Protein AF-A0A9Q9MA14-F1 (afdb_monomer_lite)

Secondary structure (DSSP, 8-state):
---HHHHHHHHHHHHHHHHHHHHHHHHHHHHHHHHHHHHHHHHHHHHHHHHHHHHHHHHHHHHHHHHHHHHHHHHT---TTT--HHHHHHHHHHHHHHHHHHGGG---HHHHHHHHHHHHHHHHHHTTSS-HHHHHHHHHHHHHHHHHHHHHT---PPPPPHHHHHHHHHHHHHHHHHHHHHHHTT----STTTTTTTSPPP-

pLDDT: mean 82.32, std 15.49, range [32.94, 97.06]

Structure (mmCIF, N/CA/C/O backbone):
data_AF-A0A9Q9MA14-F1
#
_entry.id   AF-A0A9Q9MA14-F1
#
loop_
_atom_site.group_PDB
_atom_site.id
_atom_site.type_symbol
_atom_site.label_atom_id
_atom_site.label_alt_id
_atom_site.label_comp_id
_atom_site.label_asym_id
_atom_site.label_entity_id
_atom_site.label_seq_id
_atom_site.pdbx_PDB_ins_code
_atom_site.Cartn_x
_atom_site.Cartn_y
_atom_site.Cartn_z
_atom_site.occupancy
_atom_site.B_iso_or_equiv
_atom_site.auth_seq_id
_atom_site.auth_comp_id
_atom_site.auth_asym_id
_atom_site.auth_atom_id
_atom_site.pdbx_PDB_model_num
ATOM 1 N N . MET A 1 1 ? -72.221 -2.209 76.756 1.00 50.66 1 MET A N 1
ATOM 2 C CA . MET A 1 1 ? -70.896 -2.783 76.444 1.00 50.66 1 MET A CA 1
ATOM 3 C C . MET A 1 1 ? -70.271 -1.894 75.394 1.00 50.66 1 MET A C 1
ATOM 5 O O . MET A 1 1 ? -70.900 -1.679 74.367 1.00 50.66 1 MET A O 1
ATOM 9 N N . ASP A 1 2 ? -69.122 -1.304 75.704 1.00 47.81 2 ASP A N 1
ATOM 10 C CA . ASP A 1 2 ? -68.466 -0.310 74.857 1.00 47.81 2 ASP A CA 1
ATOM 11 C C . ASP A 1 2 ? -67.607 -1.034 73.806 1.00 47.81 2 ASP A C 1
ATOM 13 O O . ASP A 1 2 ? -66.664 -1.746 74.147 1.00 47.81 2 ASP A O 1
ATOM 17 N N . VAL A 1 3 ? -68.008 -0.951 72.535 1.00 57.19 3 VAL A N 1
ATOM 18 C CA . VAL A 1 3 ? -67.422 -1.713 71.404 1.00 57.19 3 VAL A CA 1
ATOM 19 C C . VAL A 1 3 ? -66.288 -0.946 70.708 1.00 57.19 3 VAL A C 1
ATOM 21 O O . VAL A 1 3 ? -65.579 -1.480 69.854 1.00 57.19 3 VAL A O 1
ATOM 24 N N . THR A 1 4 ? -66.095 0.311 71.103 1.00 61.19 4 THR A N 1
ATOM 25 C CA . THR A 1 4 ? -65.073 1.248 70.623 1.00 61.19 4 THR A CA 1
ATOM 26 C C . THR A 1 4 ? -63.628 0.723 70.691 1.00 61.19 4 THR A C 1
ATOM 28 O O . THR A 1 4 ? -62.925 0.878 69.688 1.00 61.19 4 THR A O 1
ATOM 31 N N . PRO A 1 5 ? -63.148 0.046 71.759 1.00 65.19 5 PRO A N 1
ATOM 32 C CA . PRO A 1 5 ? -61.764 -0.434 71.796 1.00 65.19 5 PRO A CA 1
ATOM 33 C C . PRO A 1 5 ? -61.505 -1.609 70.838 1.00 65.19 5 PRO A C 1
ATOM 35 O O . PRO A 1 5 ? -60.409 -1.728 70.286 1.00 65.19 5 PRO A O 1
ATOM 38 N N . LEU A 1 6 ? -62.510 -2.454 70.576 1.00 64.62 6 LEU A N 1
ATOM 39 C CA . LEU A 1 6 ? -62.379 -3.594 69.659 1.00 64.62 6 LEU A CA 1
ATOM 40 C C . LEU A 1 6 ? -62.252 -3.125 68.198 1.00 64.62 6 LEU A C 1
ATOM 42 O O . LEU A 1 6 ? -61.414 -3.626 67.450 1.00 64.62 6 LEU A O 1
ATOM 46 N N . ILE A 1 7 ? -63.038 -2.112 67.816 1.00 62.97 7 ILE A N 1
ATOM 47 C CA . ILE A 1 7 ? -63.021 -1.515 66.472 1.00 62.97 7 ILE A CA 1
ATOM 48 C C . ILE A 1 7 ? -61.708 -0.756 66.227 1.00 62.97 7 ILE A C 1
ATOM 50 O O . ILE A 1 7 ? -61.112 -0.892 65.158 1.00 62.97 7 ILE A O 1
ATOM 54 N N . ALA A 1 8 ? -61.206 -0.018 67.225 1.00 62.84 8 ALA A N 1
ATOM 55 C CA . ALA A 1 8 ? -59.936 0.705 67.123 1.00 62.84 8 ALA A CA 1
ATOM 56 C C . ALA A 1 8 ? -58.730 -0.237 66.931 1.00 62.84 8 ALA A C 1
ATOM 58 O O . ALA A 1 8 ? -57.846 0.039 66.120 1.00 62.84 8 ALA A O 1
ATOM 59 N N . THR A 1 9 ? -58.720 -1.383 67.619 1.00 64.12 9 THR A N 1
ATOM 60 C CA . THR A 1 9 ? -57.637 -2.378 67.520 1.00 64.12 9 THR A CA 1
ATOM 61 C C . THR A 1 9 ? -57.671 -3.125 66.181 1.00 64.12 9 THR A C 1
ATOM 63 O O . THR A 1 9 ? -56.629 -3.343 65.561 1.00 64.12 9 THR A O 1
ATOM 66 N N . ALA A 1 10 ? -58.870 -3.456 65.686 1.00 62.47 10 ALA A N 1
ATOM 67 C CA . ALA A 1 10 ? -59.053 -4.081 64.376 1.00 62.47 10 ALA A CA 1
ATOM 68 C C . ALA A 1 10 ? -58.641 -3.147 63.221 1.00 62.47 10 ALA A C 1
ATOM 70 O O . ALA A 1 10 ? -57.961 -3.580 62.290 1.00 62.47 10 ALA A O 1
ATOM 71 N N . LEU A 1 11 ? -58.985 -1.856 63.304 1.00 60.25 11 LEU A N 1
ATOM 72 C CA . LEU A 1 11 ? -58.558 -0.849 62.326 1.00 60.25 11 LEU A CA 1
ATOM 73 C C . LEU A 1 11 ? -57.043 -0.617 62.378 1.00 60.25 11 LEU A C 1
ATOM 75 O O . LEU A 1 11 ? -56.398 -0.602 61.330 1.00 60.25 11 LEU A O 1
ATOM 79 N N . GLY A 1 12 ? -56.455 -0.512 63.575 1.00 58.94 12 GLY A N 1
ATOM 80 C CA . GLY A 1 12 ? -55.007 -0.362 63.748 1.00 58.94 12 GLY A CA 1
ATOM 81 C C . GLY A 1 12 ? -54.206 -1.517 63.133 1.00 58.94 12 GLY A C 1
ATOM 82 O O . GLY A 1 12 ? -53.236 -1.278 62.415 1.00 58.94 12 GLY A O 1
ATOM 83 N N . GLY A 1 13 ? -54.653 -2.764 63.326 1.00 61.38 13 GLY A N 1
ATOM 84 C CA . GLY A 1 13 ? -54.026 -3.944 62.717 1.00 61.38 13 GLY A CA 1
ATOM 85 C C . GLY A 1 13 ? -54.125 -3.974 61.186 1.00 61.38 13 GLY A C 1
ATOM 86 O O . GLY A 1 13 ? -53.173 -4.369 60.511 1.00 61.38 13 GLY A O 1
ATOM 87 N N . PHE A 1 14 ? -55.241 -3.499 60.622 1.00 62.25 14 PHE A N 1
ATOM 88 C CA . PHE A 1 14 ? -55.440 -3.430 59.173 1.00 62.25 14 PHE A CA 1
ATOM 89 C C . PHE A 1 14 ? -54.522 -2.391 58.508 1.00 62.25 14 PHE A C 1
ATOM 91 O O . PHE A 1 14 ? -53.904 -2.684 57.485 1.00 62.25 14 PHE A O 1
ATOM 98 N N . PHE A 1 15 ? -54.353 -1.207 59.110 1.00 59.19 15 PHE A N 1
ATOM 99 C CA . PHE A 1 15 ? -53.441 -0.179 58.588 1.00 59.19 15 PHE A CA 1
ATOM 100 C C . PHE A 1 15 ? -51.970 -0.613 58.627 1.00 59.19 15 PHE A C 1
ATOM 102 O O . PHE A 1 15 ? -51.234 -0.341 57.678 1.00 59.19 15 PHE A O 1
ATOM 109 N N . VAL A 1 16 ? -51.553 -1.339 59.670 1.00 60.12 16 VAL A N 1
ATOM 110 C CA . VAL A 1 16 ? -50.193 -1.895 59.759 1.00 60.12 16 VAL A CA 1
ATOM 111 C C . VAL A 1 16 ? -49.955 -2.938 58.665 1.00 60.12 16 VAL A C 1
ATOM 113 O O . VAL A 1 16 ? -48.950 -2.864 57.963 1.00 60.12 16 VAL A O 1
ATOM 116 N N . LEU A 1 17 ? -50.898 -3.860 58.442 1.00 61.25 17 LEU A N 1
ATOM 117 C CA . LEU A 1 17 ? -50.781 -4.878 57.391 1.00 61.25 17 LEU A CA 1
ATOM 118 C C . LEU A 1 17 ? -50.763 -4.275 55.979 1.00 61.25 17 LEU A C 1
ATOM 120 O O . LEU A 1 17 ? -49.966 -4.700 55.144 1.00 61.25 17 LEU A O 1
ATOM 124 N N . VAL A 1 18 ? -51.595 -3.265 55.706 1.00 63.16 18 VAL A N 1
ATOM 125 C CA . VAL A 1 18 ? -51.632 -2.588 54.398 1.00 63.16 18 VAL A CA 1
ATOM 126 C C . VAL A 1 18 ? -50.366 -1.755 54.162 1.00 63.16 18 VAL A C 1
ATOM 128 O O . VAL A 1 18 ? -49.828 -1.763 53.050 1.00 63.16 18 VAL A O 1
ATOM 131 N N . GLY A 1 19 ? -49.842 -1.082 55.191 1.00 61.97 19 GLY A N 1
ATOM 132 C CA . GLY A 1 19 ? -48.575 -0.348 55.117 1.00 61.97 19 GLY A CA 1
ATOM 133 C C . GLY A 1 19 ? -47.381 -1.264 54.835 1.00 61.97 19 GLY A C 1
ATOM 134 O O . GLY A 1 19 ? -46.559 -0.975 53.963 1.00 61.97 19 GLY A O 1
ATOM 135 N N . ASP A 1 20 ? -47.326 -2.420 55.498 1.00 67.62 20 ASP A N 1
ATOM 136 C CA . ASP A 1 20 ? -46.229 -3.376 55.337 1.00 67.62 20 ASP A CA 1
ATOM 137 C C . ASP A 1 20 ? -46.287 -4.091 53.971 1.00 67.62 20 ASP A C 1
ATOM 139 O O . ASP A 1 20 ? -45.261 -4.332 53.328 1.00 67.62 20 ASP A O 1
ATOM 143 N N . LEU A 1 21 ? -47.496 -4.356 53.457 1.00 62.38 21 LEU A N 1
ATOM 144 C CA . LEU A 1 21 ? -47.699 -4.932 52.125 1.00 62.38 21 LEU A CA 1
ATOM 145 C C . LEU A 1 21 ? -47.355 -3.937 51.001 1.00 62.38 21 LEU A C 1
ATOM 147 O O . LEU A 1 21 ? -46.693 -4.308 50.029 1.00 62.38 21 LEU A O 1
ATOM 151 N N . THR A 1 22 ? -47.758 -2.669 51.129 1.00 65.19 22 THR A N 1
ATOM 152 C CA . THR A 1 22 ? -47.473 -1.623 50.125 1.00 65.19 22 THR A CA 1
ATOM 153 C C . THR A 1 22 ? -45.990 -1.248 50.081 1.00 65.19 22 THR A C 1
ATOM 155 O O . THR A 1 22 ? -45.445 -1.099 48.987 1.00 65.19 22 THR A O 1
ATOM 158 N N . SER A 1 23 ? -45.316 -1.207 51.236 1.00 60.97 23 SER A N 1
ATOM 159 C CA . SER A 1 23 ? -43.857 -1.044 51.366 1.00 60.97 23 SER A CA 1
ATOM 160 C C . SER A 1 23 ? -43.070 -2.169 50.675 1.00 60.97 23 SER A C 1
ATOM 162 O O . SER A 1 23 ? -42.134 -1.923 49.911 1.00 60.97 23 SER A O 1
ATOM 164 N N . ARG A 1 24 ? -43.479 -3.432 50.861 1.00 66.69 24 ARG A N 1
ATOM 165 C CA . ARG A 1 24 ? -42.820 -4.582 50.212 1.00 66.69 24 ARG A CA 1
ATOM 166 C C . ARG A 1 24 ? -43.053 -4.627 48.703 1.00 66.69 24 ARG A C 1
ATOM 168 O O . ARG A 1 24 ? -42.173 -5.056 47.960 1.00 66.69 24 ARG A O 1
ATOM 175 N N . VAL A 1 25 ? -44.226 -4.206 48.229 1.00 69.62 25 VAL A N 1
ATOM 176 C CA . VAL A 1 25 ? -44.529 -4.158 46.788 1.00 69.62 25 VAL A CA 1
ATOM 177 C C . VAL A 1 25 ? -43.795 -3.003 46.102 1.00 69.62 25 VAL A C 1
ATOM 179 O O . VAL A 1 25 ? -43.302 -3.180 44.985 1.00 69.62 25 VAL A O 1
ATOM 182 N N . SER A 1 26 ? -43.680 -1.840 46.750 1.00 65.94 26 SER A N 1
ATOM 183 C CA . SER A 1 26 ? -42.931 -0.704 46.204 1.00 65.94 26 SER A CA 1
ATOM 184 C C . SER A 1 26 ? -41.425 -0.980 46.172 1.00 65.94 26 SER A C 1
ATOM 186 O O . SER A 1 26 ? -40.801 -0.727 45.141 1.00 65.94 26 SER A O 1
ATOM 188 N N . SER A 1 27 ? -40.859 -1.599 47.217 1.00 70.75 27 SER A N 1
ATOM 189 C CA . SER A 1 27 ? -39.431 -1.944 47.254 1.00 70.75 27 SER A CA 1
ATOM 190 C C . SER A 1 27 ? -39.053 -3.002 46.215 1.00 70.75 27 SER A C 1
ATOM 192 O O . SER A 1 27 ? -38.019 -2.874 45.562 1.00 70.75 27 SER A O 1
ATOM 194 N N . ARG A 1 28 ? -39.920 -3.999 45.974 1.00 72.44 28 ARG A N 1
ATOM 195 C CA . ARG A 1 28 ? -39.733 -4.992 44.901 1.00 72.44 28 ARG A CA 1
ATOM 196 C C . ARG A 1 28 ? -39.766 -4.347 43.521 1.00 72.44 28 ARG A C 1
ATOM 198 O O . ARG A 1 28 ? -38.828 -4.526 42.756 1.00 72.44 28 ARG A O 1
ATOM 205 N N . ARG A 1 29 ? -40.771 -3.510 43.231 1.00 75.88 29 ARG A N 1
ATOM 206 C CA . ARG A 1 29 ? -40.852 -2.782 41.949 1.00 75.88 29 ARG A CA 1
ATOM 207 C C . ARG A 1 29 ? -39.656 -1.857 41.726 1.00 75.88 29 ARG A C 1
ATOM 209 O O . ARG A 1 29 ? -39.197 -1.717 40.596 1.00 75.88 29 ARG A O 1
ATOM 216 N N . GLN A 1 30 ? -39.157 -1.220 42.782 1.00 75.44 30 GLN A N 1
ATOM 217 C CA . GLN A 1 30 ? -37.975 -0.367 42.711 1.00 75.44 30 GLN A CA 1
ATOM 218 C C . GLN A 1 30 ? -36.697 -1.191 42.500 1.00 75.44 30 GLN A C 1
ATOM 220 O O . GLN A 1 30 ? -35.868 -0.814 41.676 1.00 75.44 30 GLN A O 1
ATOM 225 N N . SER A 1 31 ? -36.567 -2.342 43.165 1.00 78.69 31 SER A N 1
ATOM 226 C CA . SER A 1 31 ? -35.455 -3.278 42.967 1.00 78.69 31 SER A CA 1
ATOM 227 C C . SER A 1 31 ? -35.439 -3.866 41.552 1.00 78.69 31 SER A C 1
ATOM 229 O O . SER A 1 31 ? -34.389 -3.877 40.914 1.00 78.69 31 SER A O 1
ATOM 231 N N . ASP A 1 32 ? -36.596 -4.268 41.023 1.00 83.94 32 ASP A N 1
ATOM 232 C CA . ASP A 1 32 ? -36.720 -4.821 39.672 1.00 83.94 32 ASP A CA 1
ATOM 233 C C . ASP A 1 32 ? -36.417 -3.767 38.598 1.00 83.94 32 ASP A C 1
ATOM 235 O O . ASP A 1 32 ? -35.713 -4.055 37.632 1.00 83.94 32 ASP A O 1
ATOM 239 N N . ARG A 1 33 ? -36.858 -2.514 38.792 1.00 83.19 33 ARG A N 1
ATOM 240 C CA . ARG A 1 33 ? -36.486 -1.395 37.908 1.00 83.19 33 ARG A CA 1
ATOM 241 C C . ARG A 1 33 ? -34.994 -1.086 37.959 1.00 83.19 33 ARG A C 1
ATOM 243 O O . ARG A 1 33 ? -34.389 -0.905 36.911 1.00 83.19 33 ARG A O 1
ATOM 250 N N . MET A 1 34 ? -34.392 -1.055 39.148 1.00 78.31 34 MET A N 1
ATOM 251 C CA . MET A 1 34 ? -32.948 -0.833 39.290 1.00 78.31 34 MET A CA 1
ATOM 252 C C . MET A 1 34 ? -32.138 -1.959 38.642 1.00 78.31 34 MET A C 1
ATOM 254 O O . MET A 1 34 ? -31.117 -1.687 38.021 1.00 78.31 34 MET A O 1
ATOM 258 N N . ARG A 1 35 ? -32.607 -3.211 38.730 1.00 80.44 35 ARG A N 1
ATOM 259 C CA . ARG A 1 35 ? -32.004 -4.348 38.021 1.00 80.44 35 ARG A CA 1
ATOM 260 C C . ARG A 1 35 ? -32.134 -4.213 36.508 1.00 80.44 35 ARG A C 1
ATOM 262 O O . ARG A 1 35 ? -31.152 -4.442 35.817 1.00 80.44 35 ARG A O 1
ATOM 269 N N . ALA A 1 36 ? -33.301 -3.818 36.002 1.00 84.38 36 ALA A N 1
ATOM 270 C CA . ALA A 1 36 ? -33.509 -3.609 34.570 1.00 84.38 36 ALA A CA 1
ATOM 271 C C . ALA A 1 36 ? -32.601 -2.498 34.014 1.00 84.38 36 ALA A C 1
ATOM 273 O O . ALA A 1 36 ? -31.935 -2.710 33.007 1.00 84.38 36 ALA A O 1
ATOM 274 N N . ILE A 1 37 ? -32.504 -1.363 34.715 1.00 85.44 37 ILE A N 1
ATOM 275 C CA . ILE A 1 37 ? -31.619 -0.249 34.337 1.00 85.44 37 ILE A CA 1
ATOM 276 C C . ILE A 1 37 ? -30.148 -0.683 34.394 1.00 85.44 37 ILE A C 1
ATOM 278 O O . ILE A 1 37 ? -29.402 -0.438 33.455 1.00 85.44 37 ILE A O 1
ATOM 282 N N . ALA A 1 38 ? -29.734 -1.386 35.454 1.00 83.44 38 ALA A N 1
ATOM 283 C CA . ALA A 1 38 ? -28.362 -1.874 35.579 1.00 83.44 38 ALA A CA 1
ATOM 284 C C . ALA A 1 38 ? -27.986 -2.887 34.483 1.00 83.44 38 ALA A C 1
ATOM 286 O O . ALA A 1 38 ? -26.849 -2.882 34.016 1.00 83.44 38 ALA A O 1
ATOM 287 N N . LEU A 1 39 ? -28.924 -3.744 34.063 1.00 89.44 39 LEU A N 1
ATOM 288 C CA . LEU A 1 39 ? -28.723 -4.678 32.952 1.00 89.44 39 LEU A CA 1
ATOM 289 C C . LEU A 1 39 ? -28.602 -3.942 31.614 1.00 89.44 39 LEU A C 1
ATOM 291 O O . LEU A 1 39 ? -27.692 -4.242 30.848 1.00 89.44 39 LEU A O 1
ATOM 295 N N . GLU A 1 40 ? -29.461 -2.956 31.357 1.00 90.06 40 GLU A N 1
ATOM 296 C CA . GLU A 1 40 ? -29.408 -2.148 30.133 1.00 90.06 40 GLU A CA 1
ATOM 297 C C . GLU A 1 40 ? -28.113 -1.320 30.053 1.00 90.06 40 GLU A C 1
ATOM 299 O O . GLU A 1 40 ? -27.467 -1.247 29.006 1.00 90.06 40 GLU A O 1
ATOM 304 N N . ASP A 1 41 ? -27.676 -0.742 31.173 1.00 91.06 41 ASP A N 1
ATOM 305 C CA . ASP A 1 41 ? -26.406 -0.022 31.253 1.00 91.06 41 ASP A CA 1
ATOM 306 C C . ASP A 1 41 ? -25.205 -0.957 31.060 1.00 91.06 41 ASP A C 1
ATOM 308 O O . ASP A 1 41 ? -24.249 -0.587 30.369 1.00 91.06 41 ASP A O 1
ATOM 312 N N . ALA A 1 42 ? -25.258 -2.177 31.607 1.00 89.56 42 ALA A N 1
ATOM 313 C CA . ALA A 1 42 ? -24.233 -3.196 31.399 1.00 89.56 42 ALA A CA 1
ATOM 314 C C . ALA A 1 42 ? -24.166 -3.649 29.931 1.00 89.56 42 ALA A C 1
ATOM 316 O O . ALA A 1 42 ? -23.072 -3.731 29.373 1.00 89.56 42 ALA A O 1
ATOM 317 N N . GLU A 1 43 ? -25.309 -3.862 29.277 1.00 91.44 43 GLU A N 1
ATOM 318 C CA . GLU A 1 43 ? -25.384 -4.222 27.857 1.00 91.44 43 GLU A CA 1
ATOM 319 C C . GLU A 1 43 ? -24.822 -3.100 26.970 1.00 91.44 43 GLU A C 1
ATOM 321 O O . GLU A 1 43 ? -23.958 -3.328 26.121 1.00 91.44 43 GLU A O 1
ATOM 326 N N . ARG A 1 44 ? -25.208 -1.845 27.228 1.00 92.25 44 ARG A N 1
ATOM 327 C CA . ARG A 1 44 ? -24.653 -0.675 26.524 1.00 92.25 44 ARG A CA 1
ATOM 328 C C . ARG A 1 44 ? -23.160 -0.490 26.779 1.00 92.25 44 ARG A C 1
ATOM 330 O O . ARG A 1 44 ? -22.438 -0.012 25.900 1.00 92.25 44 ARG A O 1
ATOM 337 N N . ALA A 1 45 ? -22.678 -0.791 27.983 1.00 89.50 45 ALA A N 1
ATOM 338 C CA . ALA A 1 45 ? -21.253 -0.752 28.298 1.00 89.50 45 ALA A CA 1
ATOM 339 C C . ALA A 1 45 ? -20.490 -1.849 27.542 1.00 89.50 45 ALA A C 1
ATOM 341 O O . ALA A 1 45 ? -19.432 -1.568 26.978 1.00 89.50 45 ALA A O 1
ATOM 342 N N . GLN A 1 46 ? -21.057 -3.055 27.458 1.00 92.25 46 GLN A N 1
ATOM 343 C CA . GLN A 1 46 ? -20.491 -4.181 26.724 1.00 92.25 46 GLN A CA 1
ATOM 344 C C . GLN A 1 46 ? -20.422 -3.900 25.219 1.00 92.25 46 GLN A C 1
ATOM 346 O O . GLN A 1 46 ? -19.365 -4.081 24.620 1.00 92.25 46 GLN A O 1
ATOM 351 N N . LEU A 1 47 ? -21.488 -3.372 24.613 1.00 93.00 47 LEU A N 1
ATOM 352 C CA . LEU A 1 47 ? -21.487 -2.987 23.196 1.00 93.00 47 LEU A CA 1
ATOM 353 C C . LEU A 1 47 ? -20.427 -1.919 22.896 1.00 93.00 47 LEU A C 1
ATOM 355 O O . LEU A 1 47 ? -19.675 -2.034 21.929 1.00 93.00 47 LEU A O 1
ATOM 359 N N . ARG A 1 48 ? -20.298 -0.909 23.768 1.00 91.75 48 ARG A N 1
ATOM 360 C CA . ARG A 1 48 ? -19.241 0.111 23.655 1.00 91.75 48 ARG A CA 1
ATOM 361 C C . ARG A 1 48 ? -17.838 -0.454 23.856 1.00 91.75 48 ARG A C 1
ATOM 363 O O . ARG A 1 48 ? -16.880 0.141 23.368 1.00 91.75 48 ARG A O 1
ATOM 370 N N . GLN A 1 49 ? -17.687 -1.528 24.625 1.00 91.62 49 GLN A N 1
ATOM 371 C CA . GLN A 1 49 ? -16.406 -2.208 24.793 1.00 91.62 49 GLN A CA 1
ATOM 372 C C . GLN A 1 49 ? -16.046 -2.998 23.531 1.00 91.62 49 GLN A C 1
ATOM 374 O O . GLN A 1 49 ? -14.962 -2.795 22.999 1.00 91.62 49 GLN A O 1
ATOM 379 N N . ILE A 1 50 ? -16.985 -3.783 22.996 1.00 92.44 50 ILE A N 1
ATOM 380 C CA . ILE A 1 50 ? -16.809 -4.547 21.752 1.00 92.44 50 ILE A CA 1
ATOM 381 C C . ILE A 1 50 ? -16.413 -3.625 20.594 1.00 92.44 50 ILE A C 1
ATOM 383 O O . ILE A 1 50 ? -15.481 -3.926 19.853 1.00 92.44 50 ILE A O 1
ATOM 387 N N . GLU A 1 51 ? -17.084 -2.481 20.452 1.00 92.50 51 GLU A N 1
ATOM 388 C CA . GLU A 1 51 ? -16.761 -1.516 19.397 1.00 92.50 51 GLU A CA 1
ATOM 389 C C . GLU A 1 51 ? -15.354 -0.924 19.569 1.00 92.50 51 GLU A C 1
ATOM 391 O O . GLU A 1 51 ? -14.603 -0.805 18.601 1.00 92.50 51 GLU A O 1
ATOM 396 N N . ARG A 1 52 ? -14.950 -0.606 20.805 1.00 92.50 52 ARG A N 1
ATOM 397 C CA . ARG A 1 52 ? -13.590 -0.123 21.092 1.00 92.50 52 ARG A CA 1
ATOM 398 C C . ARG A 1 52 ? -12.532 -1.180 20.786 1.00 92.50 52 ARG A C 1
ATOM 400 O O . ARG A 1 52 ? -11.516 -0.845 20.181 1.00 92.50 52 ARG A O 1
ATOM 407 N N . ASP A 1 53 ? -12.782 -2.431 21.154 1.00 92.75 53 ASP A N 1
ATOM 408 C CA . ASP A 1 53 ? -11.865 -3.542 20.896 1.00 92.75 53 ASP A CA 1
ATOM 409 C C . ASP A 1 53 ? -11.724 -3.789 19.387 1.00 92.75 53 ASP A C 1
ATOM 411 O O . ASP A 1 53 ? -10.610 -3.917 18.878 1.00 92.75 53 ASP A O 1
ATOM 415 N N . ARG A 1 54 ? -12.834 -3.726 18.641 1.00 91.06 54 ARG A N 1
ATOM 416 C CA . ARG A 1 54 ? -12.832 -3.817 17.176 1.00 91.06 54 ARG A CA 1
ATOM 417 C C . ARG A 1 54 ? -12.041 -2.680 16.529 1.00 91.06 54 ARG A C 1
ATOM 419 O O . ARG A 1 54 ? -11.229 -2.923 15.636 1.00 91.06 54 ARG A O 1
ATOM 426 N N . GLN A 1 55 ? -12.238 -1.441 16.980 1.00 88.38 55 GLN A N 1
ATOM 427 C CA . GLN A 1 55 ? -11.479 -0.290 16.480 1.00 88.38 55 GLN A CA 1
ATOM 428 C C . GLN A 1 55 ? -9.983 -0.421 16.776 1.00 88.38 55 GLN A C 1
ATOM 430 O O . GLN A 1 55 ? -9.152 -0.068 15.934 1.00 88.38 55 GLN A O 1
ATOM 435 N N . LEU A 1 56 ? -9.628 -0.943 17.951 1.00 91.25 56 LEU A N 1
ATOM 436 C CA . LEU A 1 56 ? -8.242 -1.195 18.323 1.00 91.25 56 LEU A CA 1
ATOM 437 C C . LEU A 1 56 ? -7.611 -2.264 17.423 1.00 91.25 56 LEU A C 1
ATOM 439 O O . LEU A 1 56 ? -6.525 -2.040 16.890 1.00 91.25 56 LEU A O 1
ATOM 443 N N . GLU A 1 57 ? -8.302 -3.382 17.197 1.00 92.38 57 GLU A N 1
ATOM 444 C CA . GLU A 1 57 ? -7.831 -4.461 16.325 1.00 92.38 57 GLU A CA 1
ATOM 445 C C . GLU A 1 57 ? -7.622 -3.970 14.886 1.00 92.38 57 GLU A C 1
ATOM 447 O O . GLU A 1 57 ? -6.582 -4.236 14.277 1.00 92.38 57 GLU A O 1
ATOM 452 N N . MET A 1 58 ? -8.567 -3.187 14.353 1.00 89.12 58 MET A N 1
ATOM 453 C CA . MET A 1 58 ? -8.454 -2.588 13.021 1.00 89.12 58 MET A CA 1
ATOM 454 C C . MET A 1 58 ? -7.234 -1.667 12.909 1.00 89.12 58 MET A C 1
ATOM 456 O O . MET A 1 58 ? -6.490 -1.754 11.932 1.00 89.12 58 MET A O 1
ATOM 460 N N . ARG A 1 59 ? -6.977 -0.824 13.919 1.00 88.31 59 ARG A N 1
ATOM 461 C CA . ARG A 1 59 ? -5.788 0.045 13.953 1.00 88.31 59 ARG A CA 1
ATOM 462 C C . ARG A 1 59 ? -4.494 -0.760 14.024 1.00 88.31 59 ARG A C 1
ATOM 464 O O . ARG A 1 59 ? -3.575 -0.488 13.259 1.00 88.31 59 ARG A O 1
ATOM 471 N N . GLN A 1 60 ? -4.434 -1.775 14.883 1.00 91.75 60 GLN A N 1
ATOM 472 C CA . GLN A 1 60 ? -3.266 -2.654 14.998 1.00 91.75 60 GLN A CA 1
ATOM 473 C C . GLN A 1 60 ? -2.999 -3.428 13.705 1.00 91.75 60 GLN A C 1
ATOM 475 O O . GLN A 1 60 ? -1.850 -3.669 13.338 1.00 91.75 60 GLN A O 1
ATOM 480 N N . ARG A 1 61 ? -4.052 -3.846 12.996 1.00 91.12 61 ARG A N 1
ATOM 481 C CA . ARG A 1 61 ? -3.921 -4.504 11.695 1.00 91.12 61 ARG A CA 1
ATOM 482 C C . ARG A 1 61 ? -3.410 -3.538 10.628 1.00 91.12 61 ARG A C 1
ATOM 484 O O . ARG A 1 61 ? -2.491 -3.901 9.905 1.00 91.12 61 ARG A O 1
ATOM 491 N N . GLY A 1 62 ? -3.930 -2.311 10.592 1.00 90.12 62 GLY A N 1
ATOM 492 C CA . GLY A 1 62 ? -3.441 -1.265 9.692 1.00 90.12 62 GLY A CA 1
ATOM 493 C C . GLY A 1 62 ? -1.976 -0.895 9.940 1.00 90.12 62 GLY A C 1
ATOM 494 O O . GLY A 1 62 ? -1.213 -0.762 8.989 1.00 90.12 62 GLY A O 1
ATOM 495 N N . GLN A 1 63 ? -1.553 -0.813 11.205 1.00 89.81 63 GLN A N 1
ATOM 496 C CA . GLN A 1 63 ? -0.146 -0.597 11.563 1.00 89.81 63 GLN A CA 1
ATOM 497 C C . GLN A 1 63 ? 0.747 -1.746 11.085 1.00 89.81 63 GLN A C 1
ATOM 499 O O . GLN A 1 63 ? 1.740 -1.500 10.410 1.00 89.81 63 GLN A O 1
ATOM 504 N N . ARG A 1 64 ? 0.361 -3.003 11.342 1.00 92.06 64 ARG A N 1
ATOM 505 C CA . ARG A 1 64 ? 1.116 -4.175 10.864 1.00 92.06 64 ARG A CA 1
ATOM 506 C C . ARG A 1 64 ? 1.233 -4.225 9.340 1.00 92.06 64 ARG A C 1
ATOM 508 O O . ARG A 1 64 ? 2.289 -4.589 8.833 1.00 92.06 64 ARG A O 1
ATOM 515 N N . ALA A 1 65 ? 0.176 -3.850 8.626 1.00 92.62 65 ALA A N 1
ATOM 516 C CA . ALA A 1 65 ? 0.187 -3.772 7.170 1.00 92.62 65 ALA A CA 1
ATOM 517 C C . ALA A 1 65 ? 1.137 -2.676 6.665 1.00 92.62 65 ALA A C 1
ATOM 519 O O . ALA A 1 65 ? 1.953 -2.919 5.775 1.00 92.62 65 ALA A O 1
ATOM 520 N N . ALA A 1 66 ? 1.094 -1.486 7.274 1.00 91.56 66 ALA A N 1
ATOM 521 C CA . ALA A 1 66 ? 2.038 -0.414 6.970 1.00 91.56 66 ALA A CA 1
ATOM 522 C C . ALA A 1 66 ? 3.489 -0.851 7.237 1.00 91.56 66 ALA A C 1
ATOM 524 O O . ALA A 1 66 ? 4.350 -0.643 6.384 1.00 91.56 66 ALA A O 1
ATOM 525 N N . ASP A 1 67 ? 3.748 -1.523 8.361 1.00 90.81 67 ASP A N 1
ATOM 526 C CA . ASP A 1 67 ? 5.065 -2.063 8.705 1.00 90.81 67 ASP A CA 1
ATOM 527 C C . ASP A 1 67 ? 5.539 -3.123 7.707 1.00 90.81 67 ASP A C 1
ATOM 529 O O . ASP A 1 67 ? 6.711 -3.132 7.337 1.00 90.81 67 ASP A O 1
ATOM 533 N N . ALA A 1 68 ? 4.652 -4.008 7.244 1.00 91.62 68 ALA A N 1
ATOM 534 C CA . ALA A 1 68 ? 4.978 -5.009 6.231 1.00 91.62 68 ALA A CA 1
ATOM 535 C C . ALA A 1 68 ? 5.384 -4.349 4.904 1.00 91.62 68 ALA A C 1
ATOM 537 O O . ALA A 1 68 ? 6.399 -4.723 4.307 1.00 91.62 68 ALA A O 1
ATOM 538 N N . ILE A 1 69 ? 4.648 -3.315 4.482 1.00 92.19 69 ILE A N 1
ATOM 539 C CA . ILE A 1 69 ? 4.985 -2.542 3.286 1.00 92.19 69 ILE A CA 1
ATOM 540 C C . ILE A 1 69 ? 6.319 -1.802 3.475 1.00 92.19 69 ILE A C 1
ATOM 542 O O . ILE A 1 69 ? 7.194 -1.881 2.611 1.00 92.19 69 ILE A O 1
ATOM 546 N N . PHE A 1 70 ? 6.522 -1.122 4.607 1.00 89.81 70 PHE A N 1
ATOM 547 C CA . PHE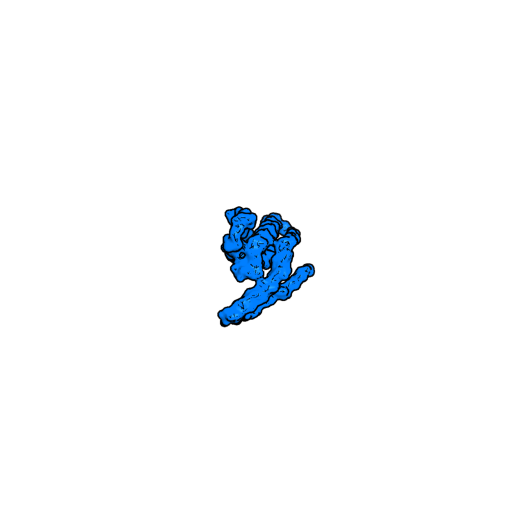 A 1 70 ? 7.776 -0.425 4.910 1.00 89.81 70 PHE A CA 1
ATOM 548 C C . PHE A 1 70 ? 8.974 -1.357 4.954 1.00 89.81 70 PHE A C 1
ATOM 550 O O . PHE A 1 70 ? 10.019 -1.049 4.383 1.00 89.81 70 PHE A O 1
ATOM 557 N N . ARG A 1 71 ? 8.822 -2.508 5.604 1.00 88.06 71 ARG A N 1
ATOM 558 C CA . ARG A 1 71 ? 9.860 -3.527 5.668 1.00 88.06 71 ARG A CA 1
ATOM 559 C C . ARG A 1 71 ? 10.283 -3.939 4.266 1.00 88.06 71 ARG A C 1
ATOM 561 O O . ARG A 1 71 ? 11.472 -3.920 3.971 1.00 88.06 71 ARG A O 1
ATOM 568 N N . HIS A 1 72 ? 9.323 -4.186 3.377 1.00 87.06 72 HIS A N 1
ATOM 569 C CA . HIS A 1 72 ? 9.623 -4.494 1.984 1.00 87.06 72 HIS A CA 1
ATOM 570 C C . HIS A 1 72 ? 10.369 -3.345 1.276 1.00 87.06 72 HIS A C 1
ATOM 572 O O . HIS A 1 72 ? 11.383 -3.577 0.620 1.00 87.06 72 HIS A O 1
ATOM 578 N N . LEU A 1 73 ? 9.929 -2.094 1.465 1.00 84.38 73 LEU A N 1
ATOM 579 C CA . LEU A 1 73 ? 10.562 -0.893 0.896 1.00 84.38 73 LEU A CA 1
ATOM 580 C C . LEU A 1 73 ? 12.017 -0.669 1.365 1.00 84.38 73 LEU A C 1
ATOM 582 O O . LEU A 1 73 ? 12.814 -0.075 0.624 1.00 84.38 73 LEU A O 1
ATOM 586 N N . ILE A 1 74 ? 12.342 -1.077 2.597 1.00 80.94 74 ILE A N 1
ATOM 587 C CA . ILE A 1 74 ? 13.641 -0.856 3.254 1.00 80.94 74 ILE A CA 1
ATOM 588 C C . ILE A 1 74 ? 14.590 -2.040 3.035 1.00 80.94 74 ILE A C 1
ATOM 590 O O . ILE A 1 74 ? 15.724 -1.836 2.610 1.00 80.94 74 ILE A O 1
ATOM 594 N N . GLU A 1 75 ? 14.150 -3.270 3.304 1.00 77.44 75 GLU A N 1
ATOM 595 C CA . GLU A 1 75 ? 14.996 -4.472 3.219 1.00 77.44 75 GLU A CA 1
ATOM 596 C C . GLU A 1 75 ? 15.424 -4.771 1.786 1.00 77.44 75 GLU A C 1
ATOM 598 O O . GLU A 1 75 ? 16.518 -5.274 1.539 1.00 77.44 75 GLU A O 1
ATOM 603 N N . ARG A 1 76 ? 14.582 -4.407 0.819 1.00 70.88 76 ARG A N 1
ATOM 604 C CA . ARG A 1 76 ? 14.877 -4.539 -0.604 1.00 70.88 76 ARG A CA 1
ATOM 605 C C . ARG A 1 76 ? 15.345 -3.206 -1.191 1.00 70.88 76 ARG A C 1
ATOM 607 O O . ARG A 1 76 ? 15.021 -2.872 -2.327 1.00 70.88 76 ARG A O 1
ATOM 614 N N . ASN A 1 77 ? 16.113 -2.418 -0.431 1.00 64.81 77 ASN A N 1
ATOM 615 C CA . ASN A 1 77 ? 16.741 -1.194 -0.929 1.00 64.81 77 ASN A CA 1
ATOM 616 C C . ASN A 1 77 ? 17.824 -1.519 -1.966 1.00 64.81 77 ASN A C 1
ATOM 618 O O . ASN A 1 77 ? 19.018 -1.509 -1.681 1.00 64.81 77 ASN A O 1
ATOM 622 N N . VAL A 1 78 ? 17.392 -1.817 -3.183 1.00 60.50 78 VAL A N 1
ATOM 623 C CA . VAL A 1 78 ? 18.279 -1.996 -4.318 1.00 60.50 78 VAL A CA 1
ATOM 624 C C . VAL A 1 78 ? 18.638 -0.613 -4.851 1.00 60.50 78 VAL A C 1
ATOM 626 O O . VAL A 1 78 ? 17.750 0.191 -5.154 1.00 60.50 78 VAL A O 1
ATOM 629 N N . ALA A 1 79 ? 19.934 -0.320 -4.966 1.00 64.88 79 ALA A N 1
ATOM 630 C CA . ALA A 1 79 ? 20.400 0.854 -5.691 1.00 64.88 79 ALA A CA 1
ATOM 631 C C . ALA A 1 79 ? 19.960 0.714 -7.154 1.00 64.88 79 ALA A C 1
ATOM 633 O O . ALA A 1 79 ? 20.505 -0.091 -7.907 1.00 64.88 79 ALA A O 1
ATOM 634 N N . LEU A 1 80 ? 18.922 1.460 -7.549 1.00 64.06 80 LEU A N 1
ATOM 635 C CA . LEU A 1 80 ? 18.281 1.294 -8.859 1.00 64.06 80 LEU A CA 1
ATOM 636 C C . LEU A 1 80 ? 19.206 1.618 -10.048 1.00 64.06 80 LEU A C 1
ATOM 638 O O . LEU A 1 80 ? 18.871 1.290 -11.188 1.00 64.06 80 LEU A O 1
ATOM 642 N N . SER A 1 81 ? 20.365 2.228 -9.781 1.00 67.69 81 SER A N 1
ATOM 643 C CA . SER A 1 81 ? 21.439 2.457 -10.746 1.00 67.69 81 SER A CA 1
ATOM 644 C C . SER A 1 81 ? 22.008 1.155 -11.315 1.00 67.69 81 SER A C 1
ATOM 646 O O . SER A 1 81 ? 22.225 1.085 -12.523 1.00 67.69 81 SER A O 1
ATOM 648 N N . ASP A 1 82 ? 22.156 0.111 -10.492 1.00 75.31 82 ASP A N 1
ATOM 649 C CA . ASP A 1 82 ? 22.969 -1.069 -10.837 1.00 75.31 82 ASP A CA 1
ATOM 650 C C . ASP A 1 82 ? 22.149 -2.336 -11.109 1.00 75.31 82 ASP A C 1
ATOM 652 O O . ASP A 1 82 ? 22.695 -3.389 -11.434 1.00 75.31 82 ASP A O 1
ATOM 656 N N . VAL A 1 83 ? 20.822 -2.260 -11.000 1.00 83.88 83 VAL A N 1
ATOM 657 C CA . VAL A 1 83 ? 19.948 -3.410 -11.271 1.00 83.88 83 VAL A CA 1
ATOM 658 C C . VAL A 1 83 ? 19.753 -3.621 -12.761 1.00 83.88 83 VAL A C 1
ATOM 660 O O . VAL A 1 83 ? 19.709 -2.673 -13.533 1.00 83.88 83 VAL A O 1
ATOM 663 N N . THR A 1 84 ? 19.571 -4.858 -13.193 1.00 88.81 84 THR A N 1
ATOM 664 C CA . THR A 1 84 ? 19.068 -5.164 -14.540 1.00 88.81 84 THR A CA 1
ATOM 665 C C . THR A 1 84 ? 17.562 -4.888 -14.635 1.00 88.81 84 THR A C 1
ATOM 667 O O . THR A 1 84 ? 16.884 -4.752 -13.615 1.00 88.81 84 THR A O 1
ATOM 670 N N . ASP A 1 85 ? 17.016 -4.787 -15.852 1.00 86.44 85 ASP A N 1
ATOM 671 C CA . ASP A 1 85 ? 15.557 -4.653 -16.025 1.00 86.44 85 ASP A CA 1
ATOM 672 C C . ASP A 1 85 ? 14.813 -5.876 -15.462 1.00 86.44 85 ASP A C 1
ATOM 674 O O . ASP A 1 85 ? 13.804 -5.722 -14.783 1.00 86.44 85 ASP A O 1
ATOM 678 N N . GLU A 1 86 ? 15.371 -7.077 -15.635 1.00 89.75 86 GLU A N 1
ATOM 679 C CA . GLU A 1 86 ? 14.800 -8.319 -15.100 1.00 89.75 86 GLU A CA 1
ATOM 680 C C . GLU A 1 86 ? 14.716 -8.304 -13.571 1.00 89.75 86 GLU A C 1
ATOM 682 O O . GLU A 1 86 ? 13.670 -8.571 -12.985 1.00 89.75 86 GLU A O 1
ATOM 687 N N . GLN A 1 87 ? 15.794 -7.900 -12.898 1.00 90.31 87 GLN A N 1
ATOM 688 C CA . GLN A 1 87 ? 15.779 -7.752 -11.443 1.00 90.31 87 GLN A CA 1
ATOM 689 C C . GLN A 1 87 ? 14.786 -6.676 -10.978 1.00 90.31 87 GLN A C 1
ATOM 691 O O . GLN A 1 87 ? 14.160 -6.834 -9.930 1.00 90.31 87 GLN A O 1
ATOM 696 N N . ALA A 1 88 ? 14.607 -5.598 -11.750 1.00 90.50 88 ALA A N 1
ATOM 697 C CA . ALA A 1 88 ? 13.601 -4.585 -11.451 1.00 90.50 88 ALA A CA 1
ATOM 698 C C . ALA A 1 88 ? 12.169 -5.122 -11.619 1.00 90.50 88 ALA A C 1
ATOM 700 O O . ALA A 1 88 ? 11.305 -4.772 -10.820 1.00 90.50 88 ALA A O 1
ATOM 701 N N . ARG A 1 89 ? 11.912 -6.003 -12.595 1.00 92.81 89 ARG A N 1
ATOM 702 C CA . ARG A 1 89 ? 10.616 -6.690 -12.746 1.00 92.81 89 ARG A CA 1
ATOM 703 C C . ARG A 1 89 ? 10.350 -7.675 -11.618 1.00 92.81 89 ARG A C 1
ATOM 705 O O . ARG A 1 89 ? 9.242 -7.697 -11.095 1.00 92.81 89 ARG A O 1
ATOM 712 N N . LEU A 1 90 ? 11.358 -8.440 -11.199 1.00 91.50 90 LEU A N 1
ATOM 713 C CA . LEU A 1 90 ? 11.239 -9.327 -10.040 1.00 91.50 90 LEU A CA 1
ATOM 714 C C . LEU A 1 90 ? 10.907 -8.534 -8.775 1.00 91.50 90 LEU A C 1
ATOM 716 O O . LEU A 1 90 ? 9.980 -8.893 -8.053 1.00 91.50 90 LEU A O 1
ATOM 720 N N . PHE A 1 91 ? 11.593 -7.411 -8.553 1.00 90.38 91 PHE A N 1
ATOM 721 C CA . PHE A 1 91 ? 11.248 -6.498 -7.469 1.00 90.38 91 PHE A CA 1
ATOM 722 C C . PHE A 1 91 ? 9.818 -5.962 -7.617 1.00 90.38 91 PHE A C 1
ATOM 724 O O . PHE A 1 91 ? 9.067 -5.954 -6.646 1.00 90.38 91 PHE A O 1
ATOM 731 N N . ALA A 1 92 ? 9.421 -5.522 -8.816 1.00 93.44 92 ALA A N 1
ATOM 732 C CA . ALA A 1 92 ? 8.078 -5.008 -9.066 1.00 93.44 92 ALA A CA 1
ATOM 733 C C . ALA A 1 92 ? 7.005 -6.051 -8.732 1.00 93.44 92 ALA A C 1
ATOM 735 O O . ALA A 1 92 ? 6.031 -5.712 -8.070 1.00 93.44 92 ALA A O 1
ATOM 736 N N . LEU A 1 93 ? 7.215 -7.315 -9.108 1.00 94.69 93 LEU A N 1
ATOM 737 C CA . LEU A 1 93 ? 6.316 -8.425 -8.797 1.00 94.69 93 LEU A CA 1
ATOM 738 C C . LEU A 1 93 ? 6.230 -8.692 -7.292 1.00 94.69 93 LEU A C 1
ATOM 740 O O . LEU A 1 93 ? 5.136 -8.838 -6.749 1.00 94.69 93 LEU A O 1
ATOM 744 N N . GLU A 1 94 ? 7.372 -8.775 -6.606 1.00 93.06 94 GLU A N 1
ATOM 745 C CA . GLU A 1 94 ? 7.392 -8.976 -5.155 1.00 93.06 94 GLU A CA 1
ATOM 746 C C . GLU A 1 94 ? 6.675 -7.829 -4.434 1.00 93.06 94 GLU A C 1
ATOM 748 O O . GLU A 1 94 ? 5.847 -8.068 -3.552 1.00 93.06 94 GLU A O 1
ATOM 753 N N . PHE A 1 95 ? 6.942 -6.590 -4.846 1.00 93.12 95 PHE A N 1
ATOM 754 C CA . PHE A 1 95 ? 6.374 -5.424 -4.194 1.00 93.12 95 PHE A CA 1
ATOM 755 C C . PHE A 1 95 ? 4.880 -5.258 -4.501 1.00 93.12 95 PHE A C 1
ATOM 757 O O . PHE A 1 95 ? 4.091 -4.987 -3.595 1.00 93.12 95 PHE A O 1
ATOM 764 N N . GLN A 1 96 ? 4.465 -5.501 -5.746 1.00 94.56 96 GLN A N 1
ATOM 765 C CA . GLN A 1 96 ? 3.059 -5.517 -6.152 1.00 94.56 96 GLN A CA 1
ATOM 766 C C . GLN A 1 96 ? 2.251 -6.494 -5.295 1.00 94.56 96 GLN A C 1
ATOM 768 O O . GLN A 1 96 ? 1.174 -6.134 -4.821 1.00 94.56 96 GLN A O 1
ATOM 773 N N . ARG A 1 97 ? 2.791 -7.686 -5.011 1.00 92.75 97 ARG A N 1
ATOM 774 C CA . ARG A 1 97 ? 2.130 -8.673 -4.145 1.00 92.75 97 ARG A CA 1
ATOM 775 C C . ARG A 1 97 ? 1.921 -8.145 -2.732 1.00 92.75 97 ARG A C 1
ATOM 777 O O . ARG A 1 97 ? 0.824 -8.276 -2.195 1.00 92.75 97 ARG A O 1
ATOM 784 N N . VAL A 1 98 ? 2.944 -7.528 -2.139 1.00 94.06 98 VAL A N 1
ATOM 785 C CA . VAL A 1 98 ? 2.828 -6.924 -0.801 1.00 94.06 98 VAL A CA 1
ATOM 786 C C . VAL A 1 98 ? 1.766 -5.824 -0.805 1.00 94.06 98 VAL A C 1
ATOM 788 O O . VAL A 1 98 ? 0.894 -5.818 0.059 1.00 94.06 98 VAL A O 1
ATOM 791 N N . LEU A 1 99 ? 1.775 -4.933 -1.801 1.00 93.88 99 LEU A N 1
ATOM 792 C CA . LEU A 1 99 ? 0.765 -3.877 -1.914 1.00 93.88 99 LEU A CA 1
ATOM 793 C C . LEU A 1 99 ? -0.650 -4.445 -2.071 1.00 93.88 99 LEU A C 1
ATOM 795 O O . LEU A 1 99 ? -1.570 -3.961 -1.415 1.00 93.88 99 LEU A O 1
ATOM 799 N N . MET A 1 100 ? -0.829 -5.486 -2.883 1.00 90.56 100 MET A N 1
ATOM 800 C CA . MET A 1 100 ? -2.127 -6.121 -3.114 1.00 90.56 100 MET A CA 1
ATOM 801 C C . MET A 1 100 ? -2.730 -6.696 -1.825 1.00 90.56 100 MET A C 1
ATOM 803 O O . MET A 1 100 ? -3.921 -6.516 -1.578 1.00 90.56 100 MET A O 1
ATOM 807 N N . PHE A 1 101 ? -1.926 -7.356 -0.987 1.00 91.25 101 PHE A N 1
ATOM 808 C CA . PHE A 1 101 ? -2.423 -7.974 0.245 1.00 91.25 101 PHE A CA 1
ATOM 809 C C . PHE A 1 101 ? -2.534 -6.999 1.418 1.00 91.25 101 PHE A C 1
ATOM 811 O O . PHE A 1 101 ? -3.495 -7.077 2.182 1.00 91.25 101 PHE A O 1
ATOM 818 N N . GLU A 1 102 ? -1.578 -6.083 1.569 1.00 94.31 102 GLU A N 1
ATOM 819 C CA . GLU A 1 102 ? -1.487 -5.244 2.766 1.00 94.31 102 GLU A CA 1
ATOM 820 C C . GLU A 1 102 ? -2.286 -3.940 2.645 1.00 94.31 102 GLU A C 1
ATOM 822 O O . GLU A 1 102 ? -2.826 -3.450 3.640 1.00 94.31 102 GLU A O 1
ATOM 827 N N . SER A 1 103 ? -2.441 -3.384 1.435 1.00 92.50 103 SER A N 1
ATOM 828 C CA . SER A 1 103 ? -3.144 -2.101 1.252 1.00 92.50 103 SER A CA 1
ATOM 829 C C . SER A 1 103 ? -4.601 -2.133 1.725 1.00 92.50 103 SER A C 1
ATOM 831 O O . SER A 1 103 ? -5.124 -1.108 2.163 1.00 92.50 103 SER A O 1
ATOM 833 N N . VAL A 1 104 ? -5.247 -3.304 1.718 1.00 91.19 104 VAL A N 1
ATOM 834 C CA . VAL A 1 104 ? -6.649 -3.473 2.140 1.00 91.19 104 VAL A CA 1
ATOM 835 C C . VAL A 1 104 ? -6.867 -3.129 3.617 1.00 91.19 104 VAL A C 1
ATOM 837 O O . VAL A 1 104 ? -7.976 -2.766 4.006 1.00 91.19 104 VAL A O 1
ATOM 840 N N . TYR A 1 105 ? -5.819 -3.225 4.440 1.00 91.44 105 TYR A N 1
ATOM 841 C CA . TYR A 1 105 ? -5.875 -2.938 5.876 1.00 91.44 105 TYR A CA 1
ATOM 842 C C . TYR A 1 105 ? -5.514 -1.493 6.217 1.00 91.44 105 TYR A C 1
ATOM 844 O O . TYR A 1 105 ? -5.641 -1.084 7.372 1.00 91.44 105 TYR A O 1
ATOM 852 N N . ILE A 1 106 ? -5.086 -0.703 5.231 1.00 90.75 106 ILE A N 1
ATOM 853 C CA . ILE A 1 106 ? -4.825 0.720 5.420 1.00 90.75 106 ILE A CA 1
ATOM 854 C C . ILE A 1 106 ? -6.164 1.439 5.567 1.00 90.75 106 ILE A C 1
ATOM 856 O O . ILE A 1 106 ? -7.006 1.406 4.669 1.00 90.75 106 ILE A O 1
ATOM 860 N N . LEU A 1 107 ? -6.370 2.064 6.729 1.00 87.56 107 LEU A N 1
ATOM 861 C CA . LEU A 1 107 ? -7.649 2.677 7.093 1.00 87.56 107 LEU A CA 1
ATOM 862 C C . LEU A 1 107 ? -7.934 3.942 6.279 1.00 87.56 107 LEU A C 1
ATOM 864 O O . LEU A 1 107 ? -9.067 4.131 5.830 1.00 87.56 107 LEU A O 1
ATOM 868 N N . ASP A 1 108 ? -6.909 4.765 6.050 1.00 89.31 108 ASP A N 1
ATOM 869 C CA . ASP A 1 108 ? -7.030 5.973 5.238 1.00 89.31 108 ASP A CA 1
ATOM 870 C C . ASP A 1 108 ? -7.356 5.611 3.782 1.00 89.31 108 ASP A C 1
ATOM 872 O O . ASP A 1 108 ? -6.602 4.906 3.105 1.00 89.31 108 ASP A O 1
ATOM 876 N N . ALA A 1 109 ? -8.512 6.077 3.308 1.00 89.69 109 ALA A N 1
ATOM 877 C CA . ALA A 1 109 ? -9.032 5.721 1.995 1.00 89.69 109 ALA A CA 1
ATOM 878 C C . ALA A 1 109 ? -8.188 6.285 0.846 1.00 89.69 109 ALA A C 1
ATOM 880 O O . ALA A 1 109 ? -8.033 5.617 -0.178 1.00 89.69 109 ALA A O 1
ATOM 881 N N . ASN A 1 110 ? -7.622 7.478 1.017 1.00 90.62 110 ASN A N 1
ATOM 882 C CA . ASN A 1 110 ? -6.809 8.117 -0.007 1.00 90.62 110 ASN A CA 1
ATOM 883 C C . ASN A 1 110 ? -5.445 7.428 -0.104 1.00 90.62 110 ASN A C 1
ATOM 885 O O . ASN A 1 110 ? -5.010 7.090 -1.204 1.00 90.62 110 ASN A O 1
ATOM 889 N N . VAL A 1 111 ? -4.803 7.133 1.032 1.00 92.19 111 VAL A N 1
ATOM 890 C CA . VAL A 1 111 ? -3.553 6.356 1.054 1.00 92.19 111 VAL A CA 1
ATOM 891 C C . VAL A 1 111 ? -3.789 4.981 0.440 1.00 92.19 111 VAL A C 1
ATOM 893 O O . VAL A 1 111 ? -3.032 4.569 -0.434 1.00 92.19 111 VAL A O 1
ATOM 896 N N . ARG A 1 112 ? -4.870 4.292 0.821 1.00 92.31 112 ARG A N 1
ATOM 897 C CA . ARG A 1 112 ? -5.235 2.997 0.237 1.00 92.31 112 ARG A CA 1
ATOM 898 C C . ARG A 1 112 ? -5.391 3.073 -1.286 1.00 92.31 112 ARG A C 1
ATOM 900 O O . ARG A 1 112 ? -4.801 2.247 -1.977 1.00 92.31 112 ARG A O 1
ATOM 907 N N . ARG A 1 113 ? -6.103 4.079 -1.810 1.00 91.56 113 ARG A N 1
ATOM 908 C CA . ARG A 1 113 ? -6.254 4.309 -3.261 1.00 91.56 113 ARG A CA 1
ATOM 909 C C . ARG A 1 113 ? -4.899 4.488 -3.944 1.00 91.56 113 ARG A C 1
ATOM 911 O O . ARG A 1 113 ? -4.628 3.857 -4.960 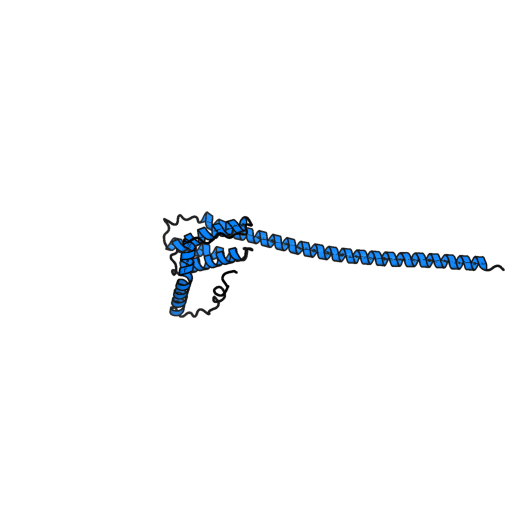1.00 91.56 113 ARG A O 1
ATOM 918 N N . TYR A 1 114 ? -4.024 5.310 -3.375 1.00 94.00 114 TYR A N 1
ATOM 919 C CA . TYR A 1 114 ? -2.693 5.538 -3.931 1.00 94.00 114 TYR A CA 1
ATOM 920 C C . TYR A 1 114 ? -1.813 4.279 -3.924 1.00 94.00 114 TYR A C 1
ATOM 922 O O . TYR A 1 114 ? -1.080 4.038 -4.882 1.00 94.00 114 TYR A O 1
ATOM 930 N N . LEU A 1 115 ? -1.906 3.439 -2.889 1.00 94.62 115 LEU A N 1
ATOM 931 C CA . LEU A 1 115 ? -1.201 2.154 -2.841 1.00 94.62 115 LEU A CA 1
ATOM 932 C C . LEU A 1 115 ? -1.736 1.148 -3.870 1.00 94.62 115 LEU A C 1
ATOM 934 O O . LEU A 1 115 ? -0.951 0.383 -4.426 1.00 94.62 115 LEU A O 1
ATOM 938 N N . GLN A 1 116 ? -3.040 1.166 -4.152 1.00 93.81 116 GLN A N 1
ATOM 939 C CA . GLN A 1 116 ? -3.643 0.346 -5.207 1.00 93.81 116 GLN A CA 1
ATOM 940 C C . GLN A 1 116 ? -3.147 0.770 -6.595 1.00 93.81 116 GLN A C 1
ATOM 942 O O . GLN A 1 116 ? -2.651 -0.073 -7.337 1.00 93.81 116 GLN A O 1
ATOM 947 N N . LEU A 1 117 ? -3.155 2.074 -6.895 1.00 95.06 117 LEU A N 1
ATOM 948 C CA . LEU A 1 117 ? -2.596 2.613 -8.145 1.00 95.06 117 LEU A CA 1
ATOM 949 C C . LEU A 1 117 ? -1.102 2.297 -8.293 1.00 95.06 117 LEU A C 1
ATOM 951 O O . LEU A 1 117 ? -0.623 1.971 -9.376 1.00 95.06 117 LEU A O 1
ATOM 955 N N . SER A 1 118 ? -0.353 2.344 -7.191 1.00 96.38 118 SER A N 1
ATOM 956 C CA . SER A 1 118 ? 1.028 1.864 -7.163 1.00 96.38 118 SER A CA 1
ATOM 957 C C . SER A 1 118 ? 1.138 0.388 -7.557 1.00 96.38 118 SER A C 1
ATOM 959 O O . SER A 1 118 ? 2.039 0.031 -8.311 1.00 96.38 118 SER A O 1
ATOM 961 N N . GLY A 1 119 ? 0.218 -0.461 -7.094 1.00 95.56 119 GLY A N 1
ATOM 962 C CA . GLY A 1 119 ? 0.122 -1.859 -7.509 1.00 95.56 119 GLY A CA 1
ATOM 963 C C . GLY A 1 119 ? -0.124 -2.018 -9.012 1.00 95.56 119 GLY A C 1
ATOM 964 O O . GLY A 1 119 ? 0.563 -2.814 -9.644 1.00 95.56 119 GLY A O 1
ATOM 965 N N . GLU A 1 120 ? -1.026 -1.228 -9.598 1.00 94.19 120 GLU A N 1
ATOM 966 C CA . GLU A 1 120 ? -1.315 -1.244 -11.044 1.00 94.19 120 GLU A CA 1
ATOM 967 C C . GLU A 1 120 ? -0.101 -0.833 -11.890 1.00 94.19 120 GLU A C 1
ATOM 969 O O . GLU A 1 120 ? 0.225 -1.479 -12.886 1.00 94.19 120 GLU A O 1
ATOM 974 N N . ILE A 1 121 ? 0.619 0.213 -11.470 1.00 97.06 121 ILE A N 1
ATOM 975 C CA . ILE A 1 121 ? 1.860 0.642 -12.130 1.00 97.06 121 ILE A CA 1
ATOM 976 C C . ILE A 1 121 ? 2.895 -0.491 -12.120 1.00 97.06 121 ILE A C 1
ATOM 978 O O . ILE A 1 121 ? 3.556 -0.740 -13.133 1.00 97.06 121 ILE A O 1
ATOM 982 N N . LEU A 1 122 ? 3.054 -1.176 -10.983 1.00 96.19 122 LEU A N 1
ATOM 983 C CA . LEU A 1 122 ? 3.987 -2.296 -10.871 1.00 96.19 122 LEU A CA 1
ATOM 984 C C . LEU A 1 122 ? 3.530 -3.509 -11.685 1.00 96.19 122 LEU A C 1
ATOM 986 O O . LEU A 1 122 ? 4.371 -4.155 -12.302 1.00 96.19 122 LEU A O 1
ATOM 990 N N . ASP A 1 123 ? 2.231 -3.792 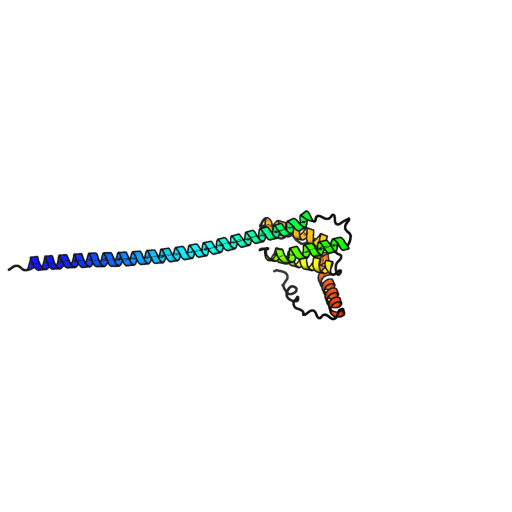-11.748 1.00 95.75 123 ASP A N 1
ATOM 991 C CA . ASP A 1 123 ? 1.683 -4.878 -12.564 1.00 95.75 123 ASP A CA 1
ATOM 992 C C . ASP A 1 123 ? 1.972 -4.657 -14.057 1.00 95.75 123 ASP A C 1
ATOM 994 O O . ASP A 1 123 ? 2.526 -5.525 -14.735 1.00 95.75 123 ASP A O 1
ATOM 998 N N . MET A 1 124 ? 1.746 -3.436 -14.555 1.00 96.38 124 MET A N 1
ATOM 999 C CA . MET A 1 124 ? 2.097 -3.077 -15.933 1.00 96.38 124 MET A CA 1
ATOM 1000 C C . MET A 1 124 ? 3.609 -3.119 -16.189 1.00 96.38 124 MET A C 1
ATOM 1002 O O . MET A 1 124 ? 4.040 -3.445 -17.298 1.00 96.38 124 MET A O 1
ATOM 1006 N N . ALA A 1 125 ? 4.439 -2.836 -15.184 1.00 95.44 125 ALA A N 1
ATOM 1007 C CA . ALA A 1 125 ? 5.885 -3.016 -15.287 1.00 95.44 125 ALA A CA 1
ATOM 1008 C C . ALA A 1 125 ? 6.292 -4.497 -15.378 1.00 95.44 125 ALA A C 1
ATOM 1010 O O . ALA A 1 125 ? 7.127 -4.855 -16.210 1.00 95.44 125 ALA A O 1
ATOM 1011 N N . VAL A 1 126 ? 5.682 -5.368 -14.570 1.00 95.75 126 VAL A N 1
ATOM 1012 C CA . VAL A 1 126 ? 5.897 -6.824 -14.620 1.00 95.75 126 VAL A CA 1
ATOM 1013 C C . VAL A 1 126 ? 5.473 -7.388 -15.975 1.00 95.75 126 VAL A C 1
ATOM 1015 O O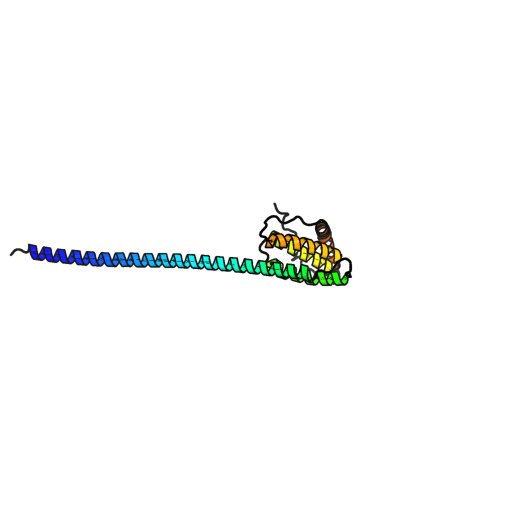 . VAL A 1 126 ? 6.204 -8.177 -16.572 1.00 95.75 126 VAL A O 1
ATOM 1018 N N . ALA A 1 127 ? 4.341 -6.924 -16.505 1.00 93.75 127 ALA A N 1
ATOM 1019 C CA . ALA A 1 127 ? 3.832 -7.307 -17.819 1.00 93.75 127 ALA A CA 1
ATOM 1020 C C . ALA A 1 127 ? 4.674 -6.776 -18.999 1.00 93.75 127 ALA A C 1
ATOM 1022 O O . ALA A 1 127 ? 4.355 -7.068 -20.156 1.00 93.75 127 ALA A O 1
ATOM 1023 N N . GLY A 1 128 ? 5.722 -5.987 -18.731 1.00 93.94 128 GLY A N 1
ATOM 1024 C CA . GLY A 1 128 ? 6.600 -5.397 -19.741 1.00 93.94 128 GLY A CA 1
ATOM 1025 C C . GLY A 1 128 ? 5.990 -4.214 -20.496 1.00 93.94 128 GLY A C 1
ATOM 1026 O O . GLY A 1 128 ? 6.519 -3.825 -21.534 1.00 93.94 128 GLY A O 1
ATOM 1027 N N . GLU A 1 129 ? 4.889 -3.641 -20.006 1.00 95.00 129 GLU A N 1
ATOM 1028 C CA . GLU A 1 129 ? 4.229 -2.484 -20.623 1.00 95.00 129 GLU A CA 1
ATOM 1029 C C . GLU A 1 129 ? 4.769 -1.142 -20.146 1.00 95.00 129 GLU A C 1
ATOM 1031 O O . GLU A 1 129 ? 4.660 -0.140 -20.859 1.00 95.00 129 GLU A O 1
ATOM 1036 N N . LEU A 1 130 ? 5.345 -1.120 -18.945 1.00 95.06 130 LEU A N 1
ATOM 1037 C CA . LEU A 1 130 ? 6.068 0.013 -18.386 1.00 95.06 130 LEU A CA 1
ATOM 1038 C C . LEU A 1 130 ? 7.517 -0.383 -18.102 1.00 95.06 130 LEU A C 1
ATOM 1040 O O . LEU A 1 130 ? 7.831 -1.534 -17.813 1.00 95.06 130 LEU A O 1
ATOM 1044 N N . HIS A 1 131 ? 8.415 0.59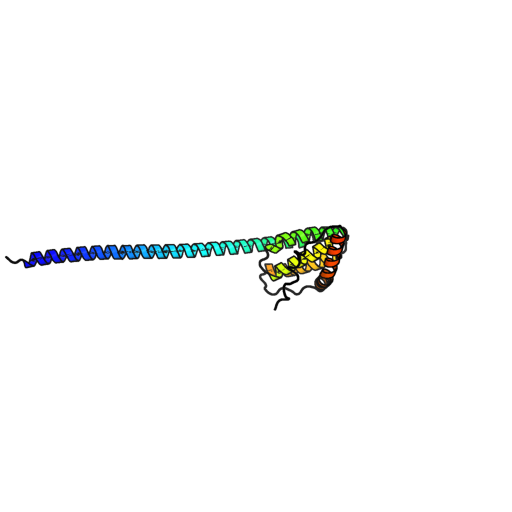8 -18.159 1.00 94.19 131 HIS A N 1
ATOM 1045 C CA . HIS A 1 131 ? 9.821 0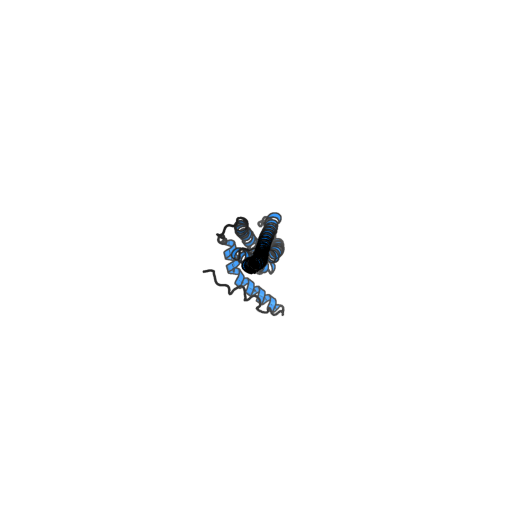.373 -17.845 1.00 94.19 131 HIS A CA 1
ATOM 1046 C C . HIS A 1 131 ? 9.999 0.149 -16.335 1.00 94.19 131 HIS A C 1
ATOM 1048 O O . HIS A 1 131 ? 9.708 1.038 -15.521 1.00 94.19 131 HIS A O 1
ATOM 1054 N N . ALA A 1 132 ? 10.484 -1.037 -15.960 1.00 92.88 132 ALA A N 1
ATOM 1055 C CA . ALA A 1 132 ? 10.372 -1.537 -14.595 1.00 92.88 132 ALA A CA 1
ATOM 1056 C C . ALA A 1 132 ? 11.155 -0.702 -13.584 1.00 92.88 132 ALA A C 1
ATOM 1058 O O . ALA A 1 132 ? 10.613 -0.332 -12.545 1.00 92.88 132 ALA A O 1
ATOM 1059 N N . LYS A 1 133 ? 12.389 -0.297 -13.907 1.00 91.06 133 LYS A N 1
ATOM 1060 C CA . LYS A 1 133 ? 13.200 0.526 -12.991 1.00 91.06 133 LYS A CA 1
ATOM 1061 C C . LYS A 1 133 ? 12.526 1.847 -12.624 1.00 91.06 133 LYS A C 1
ATOM 1063 O O . LYS A 1 133 ? 12.534 2.246 -11.463 1.00 91.06 133 LYS A O 1
ATOM 1068 N N . SER A 1 134 ? 11.951 2.533 -13.613 1.00 92.00 134 SER A N 1
ATOM 1069 C CA . SER A 1 134 ? 11.300 3.831 -13.394 1.00 92.00 134 SER A CA 1
ATOM 1070 C C . SER A 1 134 ? 9.987 3.686 -12.634 1.00 92.00 134 SER A C 1
ATOM 1072 O O . SER A 1 134 ? 9.712 4.499 -11.754 1.00 92.00 134 SER A O 1
ATOM 1074 N N . ALA A 1 135 ? 9.214 2.639 -12.934 1.00 94.19 135 ALA A N 1
ATOM 1075 C CA . ALA A 1 135 ? 7.990 2.317 -12.212 1.00 94.19 135 ALA A CA 1
ATOM 1076 C C . ALA A 1 135 ? 8.291 2.018 -10.737 1.00 94.19 135 ALA A C 1
ATOM 1078 O O . ALA A 1 135 ? 7.730 2.657 -9.849 1.00 94.19 135 ALA A O 1
ATOM 1079 N N . VAL A 1 136 ? 9.261 1.136 -10.478 1.00 92.94 136 VAL A N 1
ATOM 1080 C CA . VAL A 1 136 ? 9.722 0.793 -9.128 1.00 92.94 136 VAL A CA 1
ATOM 1081 C C . VAL A 1 136 ? 10.208 2.024 -8.373 1.00 92.94 136 VAL A C 1
ATOM 1083 O O . VAL A 1 136 ? 9.789 2.232 -7.238 1.00 92.94 136 VAL A O 1
ATOM 1086 N N . PHE A 1 137 ? 11.048 2.865 -8.985 1.00 90.69 137 PHE A N 1
ATOM 1087 C CA . PHE A 1 137 ? 11.526 4.094 -8.349 1.00 90.69 137 PHE A CA 1
ATOM 1088 C C . PHE A 1 137 ? 10.370 5.008 -7.929 1.00 90.69 137 PHE A C 1
ATOM 1090 O O . PHE A 1 137 ? 10.287 5.420 -6.769 1.00 90.69 137 PHE A O 1
ATOM 1097 N N . ALA A 1 138 ? 9.468 5.303 -8.870 1.00 93.50 138 ALA A N 1
ATOM 1098 C CA . ALA A 1 138 ? 8.351 6.209 -8.650 1.00 93.50 138 ALA A CA 1
ATOM 1099 C C . ALA A 1 138 ? 7.407 5.690 -7.559 1.00 93.50 138 ALA A C 1
ATOM 1101 O O . ALA A 1 138 ? 7.053 6.434 -6.640 1.00 93.50 138 ALA A O 1
ATOM 1102 N N . VAL A 1 139 ? 7.036 4.411 -7.632 1.00 94.50 139 VAL A N 1
ATOM 1103 C CA . VAL A 1 139 ? 6.133 3.767 -6.675 1.00 94.50 139 VAL A CA 1
ATOM 1104 C C . VAL A 1 139 ? 6.768 3.704 -5.291 1.00 94.50 139 VAL A C 1
ATOM 1106 O O . VAL A 1 139 ? 6.169 4.161 -4.321 1.00 94.50 139 VAL A O 1
ATOM 1109 N N . ARG A 1 140 ? 8.015 3.235 -5.191 1.00 91.44 140 ARG A N 1
ATOM 1110 C CA . ARG A 1 140 ? 8.741 3.117 -3.921 1.00 91.44 140 ARG A CA 1
ATOM 1111 C C . ARG A 1 140 ? 8.811 4.449 -3.174 1.00 91.44 140 ARG A C 1
ATOM 1113 O O . ARG A 1 140 ? 8.489 4.509 -1.987 1.00 91.44 140 ARG A O 1
ATOM 1120 N N . PHE A 1 141 ? 9.214 5.512 -3.868 1.00 90.69 141 PHE A N 1
ATOM 1121 C CA . PHE A 1 141 ? 9.382 6.829 -3.259 1.00 90.69 141 PHE A CA 1
ATOM 1122 C C . PHE A 1 141 ? 8.052 7.418 -2.769 1.00 90.69 141 PHE A C 1
ATOM 1124 O O . PHE A 1 141 ? 7.984 7.966 -1.668 1.00 90.69 141 PHE A O 1
ATOM 1131 N N . ASN A 1 142 ? 6.978 7.281 -3.551 1.00 94.56 142 ASN A N 1
ATOM 1132 C CA . ASN A 1 142 ? 5.675 7.822 -3.165 1.00 94.56 142 ASN A CA 1
ATOM 1133 C C . ASN A 1 142 ? 4.993 6.983 -2.078 1.00 94.56 142 ASN A C 1
ATOM 1135 O O . ASN A 1 142 ? 4.515 7.558 -1.104 1.00 94.56 142 ASN A O 1
ATOM 1139 N N . CYS A 1 143 ? 5.050 5.648 -2.155 1.00 94.06 143 CYS A N 1
ATOM 1140 C CA . CYS A 1 143 ? 4.561 4.768 -1.091 1.00 94.06 143 CYS A CA 1
ATOM 1141 C C . CYS A 1 143 ? 5.212 5.095 0.257 1.00 94.06 143 CYS A C 1
ATOM 1143 O O . CYS A 1 143 ? 4.507 5.187 1.257 1.00 94.06 143 CYS A O 1
ATOM 1145 N N . TYR A 1 144 ? 6.528 5.338 0.284 1.00 90.81 144 TYR A N 1
ATOM 1146 C CA . TYR A 1 144 ? 7.228 5.747 1.504 1.00 90.81 144 TYR A CA 1
ATOM 1147 C C . TYR A 1 144 ? 6.662 7.052 2.091 1.00 90.81 144 TYR A C 1
ATOM 1149 O O . TYR A 1 144 ? 6.419 7.141 3.295 1.00 90.81 144 TYR A O 1
ATOM 1157 N N . ARG A 1 145 ? 6.409 8.063 1.247 1.00 91.94 145 ARG A N 1
ATOM 1158 C CA . ARG A 1 145 ? 5.858 9.362 1.677 1.00 91.94 145 ARG A CA 1
ATOM 1159 C C . ARG A 1 145 ? 4.428 9.236 2.199 1.00 91.94 145 ARG A C 1
ATOM 1161 O O . ARG A 1 145 ? 4.137 9.742 3.281 1.00 91.94 145 ARG A O 1
ATOM 1168 N N . TRP A 1 146 ? 3.561 8.541 1.465 1.00 93.12 146 TRP A N 1
ATOM 1169 C CA . TRP A 1 146 ? 2.149 8.382 1.819 1.00 93.12 146 TRP A CA 1
ATOM 1170 C C . TRP A 1 146 ? 1.953 7.531 3.071 1.00 93.12 146 TRP A C 1
ATOM 1172 O O . TRP A 1 146 ? 1.206 7.916 3.967 1.00 93.12 146 TRP A O 1
ATOM 1182 N N . LEU A 1 147 ? 2.670 6.410 3.184 1.00 90.44 147 LEU A N 1
ATOM 1183 C CA . LEU A 1 147 ? 2.623 5.582 4.389 1.00 90.44 147 LEU A CA 1
ATOM 1184 C C . LEU A 1 147 ? 3.240 6.292 5.590 1.00 90.44 147 LEU A C 1
ATOM 1186 O O . LEU A 1 147 ? 2.761 6.116 6.705 1.00 90.44 147 LEU A O 1
ATOM 1190 N N . GLY A 1 148 ? 4.270 7.119 5.381 1.00 88.06 148 GLY A N 1
ATOM 1191 C CA . GLY A 1 148 ? 4.893 7.871 6.468 1.00 88.06 148 GLY A CA 1
ATOM 1192 C C . GLY A 1 148 ? 3.899 8.820 7.130 1.00 88.06 148 GLY A C 1
ATOM 1193 O O . GLY A 1 148 ? 3.829 8.889 8.352 1.00 88.06 148 GLY A O 1
ATOM 1194 N N . VAL A 1 149 ? 3.099 9.500 6.314 1.00 85.50 149 VAL A N 1
ATOM 1195 C CA . VAL A 1 149 ? 2.006 10.381 6.749 1.00 85.50 149 VAL A CA 1
ATOM 1196 C C . VAL A 1 149 ? 0.906 9.586 7.451 1.00 85.50 149 VAL A C 1
ATOM 1198 O O . VAL A 1 149 ? 0.524 9.928 8.570 1.00 85.50 149 VAL A O 1
ATOM 1201 N N . ALA A 1 150 ? 0.490 8.457 6.866 1.00 83.75 150 ALA A N 1
ATOM 1202 C CA . ALA A 1 150 ? -0.523 7.579 7.453 1.00 83.75 150 ALA A CA 1
ATOM 1203 C C . ALA A 1 150 ? -0.130 7.067 8.850 1.00 83.75 150 ALA A C 1
ATOM 1205 O O . ALA A 1 150 ? -0.943 7.082 9.771 1.00 83.75 150 ALA A O 1
ATOM 1206 N N . VAL A 1 151 ? 1.126 6.640 9.028 1.00 84.31 151 VAL A N 1
ATOM 1207 C CA . VAL A 1 151 ? 1.636 6.125 10.311 1.00 84.31 151 VAL A CA 1
ATOM 1208 C C . VAL A 1 151 ? 1.757 7.228 11.364 1.00 84.31 151 VAL A C 1
ATOM 1210 O O . VAL A 1 151 ? 1.520 6.967 12.542 1.00 84.31 151 VAL A O 1
ATOM 1213 N N . ARG A 1 152 ? 2.076 8.465 10.961 1.00 84.81 152 ARG A N 1
ATOM 1214 C CA . ARG A 1 152 ? 2.111 9.623 11.871 1.00 84.81 152 ARG A CA 1
ATOM 1215 C C . ARG A 1 152 ? 0.722 10.162 12.228 1.00 84.81 152 ARG A C 1
ATOM 1217 O O . ARG A 1 152 ? 0.619 10.989 13.128 1.00 84.81 152 ARG A O 1
ATOM 1224 N N . GLY A 1 153 ? -0.336 9.687 11.567 1.00 80.81 153 GLY A N 1
ATOM 1225 C CA . GLY A 1 153 ? -1.696 10.199 11.749 1.00 80.81 153 GLY A CA 1
ATOM 1226 C C . GLY A 1 153 ? -1.888 11.604 11.171 1.00 80.81 153 GLY A C 1
ATOM 1227 O O . GLY A 1 153 ? -2.783 12.327 11.599 1.00 80.81 153 GLY A O 1
ATOM 1228 N N . GLU A 1 154 ? -1.036 12.000 10.227 1.00 83.94 154 GLU A N 1
ATOM 1229 C CA . GLU A 1 154 ? -1.158 13.256 9.493 1.00 83.94 154 GLU A CA 1
ATOM 1230 C C . GLU A 1 154 ? -2.257 13.125 8.425 1.00 83.94 154 GLU A C 1
ATOM 1232 O O . GLU A 1 154 ? -2.402 12.080 7.792 1.00 83.94 154 GLU A O 1
ATOM 1237 N N . HIS A 1 155 ? -3.044 14.186 8.225 1.00 75.19 155 HIS A N 1
ATOM 1238 C CA . HIS A 1 155 ? -4.183 14.174 7.294 1.00 75.19 155 HIS A CA 1
ATOM 1239 C C . HIS A 1 155 ? -3.845 14.701 5.896 1.00 75.19 155 HIS A C 1
ATOM 1241 O O . HIS A 1 155 ? -4.594 14.468 4.948 1.00 75.19 155 HIS A O 1
ATOM 1247 N N . GLU A 1 156 ? -2.733 15.418 5.754 1.00 87.62 156 GLU A N 1
ATOM 1248 C CA . GLU A 1 156 ? -2.319 15.997 4.481 1.00 87.62 156 GLU A CA 1
ATOM 1249 C C . GLU A 1 156 ? -1.424 15.013 3.727 1.00 87.62 156 GLU A C 1
ATOM 1251 O O . GLU A 1 156 ? -0.262 14.797 4.078 1.00 87.62 156 GLU A O 1
ATOM 1256 N N . ILE A 1 157 ? -1.980 14.388 2.688 1.00 87.06 157 ILE A N 1
ATOM 1257 C CA . ILE A 1 157 ? -1.236 13.459 1.840 1.00 87.06 157 ILE A CA 1
ATOM 1258 C C . ILE A 1 157 ? -0.359 14.262 0.874 1.00 87.06 157 ILE A C 1
ATOM 1260 O O . ILE A 1 157 ? -0.886 15.058 0.097 1.00 87.06 157 ILE A O 1
ATOM 1264 N N . PRO A 1 158 ? 0.964 14.030 0.864 1.00 89.75 158 PRO A N 1
ATOM 1265 C CA . PRO A 1 158 ? 1.870 14.746 -0.007 1.00 89.75 158 PRO A CA 1
ATOM 1266 C C . PRO A 1 158 ? 1.535 14.493 -1.470 1.00 89.75 158 PRO A C 1
ATOM 1268 O O . PRO A 1 158 ? 1.287 13.347 -1.868 1.00 89.75 158 PRO A O 1
ATOM 1271 N N . GLU A 1 159 ? 1.624 15.548 -2.280 1.00 92.06 159 GLU A N 1
ATOM 1272 C CA . GLU A 1 159 ? 1.427 15.419 -3.718 1.00 92.06 159 GLU A CA 1
ATOM 1273 C C . GLU A 1 159 ? 2.364 14.365 -4.327 1.00 92.06 159 GLU A C 1
ATOM 1275 O O . GLU A 1 159 ? 3.537 14.261 -3.920 1.00 92.06 159 GLU A O 1
ATOM 1280 N N . PRO A 1 160 ? 1.880 13.608 -5.329 1.00 93.38 160 PRO A N 1
ATOM 1281 C CA . PRO A 1 160 ? 2.719 12.672 -6.049 1.00 93.38 160 PRO A CA 1
ATOM 1282 C C . PRO A 1 160 ? 3.906 13.373 -6.711 1.00 93.38 160 PRO A C 1
ATOM 1284 O O . PRO A 1 160 ? 3.782 14.484 -7.229 1.00 93.38 160 PRO A O 1
ATOM 1287 N N . THR A 1 161 ? 5.059 12.710 -6.740 1.00 95.00 161 THR A N 1
ATOM 1288 C CA . THR A 1 161 ? 6.216 13.230 -7.482 1.00 95.00 161 THR A CA 1
ATOM 1289 C C . THR A 1 161 ? 5.988 13.210 -8.989 1.00 95.00 161 THR A C 1
ATOM 1291 O O . THR A 1 161 ? 5.218 12.398 -9.502 1.00 95.00 161 THR A O 1
ATOM 1294 N N . ASP A 1 162 ? 6.742 14.027 -9.724 1.00 96.25 162 ASP A N 1
ATOM 1295 C CA . ASP A 1 162 ? 6.692 14.048 -11.192 1.00 96.25 162 ASP A CA 1
ATOM 1296 C C . ASP A 1 162 ? 6.999 12.676 -11.800 1.00 96.25 162 ASP A C 1
ATOM 1298 O O . ASP A 1 162 ? 6.342 12.246 -12.743 1.00 96.25 162 ASP A O 1
ATOM 1302 N N . ALA A 1 163 ? 7.929 11.923 -11.202 1.00 92.69 163 ALA A N 1
ATOM 1303 C CA . ALA A 1 163 ? 8.231 10.559 -11.630 1.00 92.69 163 ALA A CA 1
ATOM 1304 C C . ALA A 1 163 ? 7.002 9.635 -11.573 1.00 92.69 163 ALA A C 1
ATOM 1306 O O . ALA A 1 163 ? 6.857 8.767 -12.434 1.00 92.69 163 ALA A O 1
ATOM 1307 N N . TRP A 1 164 ? 6.125 9.820 -10.581 1.00 95.62 164 TRP A N 1
ATOM 1308 C CA . TRP A 1 164 ? 4.867 9.082 -10.465 1.00 95.62 164 TRP A CA 1
ATOM 1309 C C . TRP A 1 164 ? 3.806 9.603 -11.426 1.00 95.62 164 TRP A C 1
ATOM 1311 O O . TRP A 1 164 ? 3.166 8.795 -12.096 1.00 95.62 164 TRP A O 1
ATOM 1321 N N . LYS A 1 165 ? 3.677 10.928 -11.569 1.00 95.50 165 LYS A N 1
ATOM 1322 C CA . LYS A 1 165 ? 2.763 11.549 -12.543 1.00 95.50 165 LYS A CA 1
ATOM 1323 C C . LYS A 1 165 ? 3.045 11.031 -13.961 1.00 95.50 165 LYS A C 1
ATOM 1325 O O . LYS A 1 165 ? 2.127 10.596 -14.643 1.00 95.50 165 LYS A O 1
ATOM 1330 N N . VAL A 1 166 ? 4.321 10.909 -14.334 1.00 95.81 166 VAL A N 1
ATOM 1331 C CA . VAL A 1 166 ? 4.748 10.303 -15.608 1.00 95.81 166 VAL A CA 1
ATOM 1332 C C . VAL A 1 166 ? 4.311 8.838 -15.747 1.00 95.81 166 VAL A C 1
ATOM 1334 O O . VAL A 1 166 ? 3.965 8.413 -16.848 1.00 95.81 166 VAL A O 1
ATOM 1337 N N . GLN A 1 167 ? 4.330 8.034 -14.675 1.00 95.56 167 GLN A N 1
ATOM 1338 C CA . GLN A 1 167 ? 3.813 6.660 -14.758 1.00 95.56 167 GLN A CA 1
ATOM 1339 C C . GLN A 1 167 ? 2.297 6.653 -14.951 1.00 95.56 167 GLN A C 1
ATOM 1341 O O . GLN A 1 167 ? 1.803 5.907 -15.791 1.00 95.56 167 GLN A O 1
ATOM 1346 N N . MET A 1 168 ? 1.573 7.510 -14.230 1.00 94.62 168 MET A N 1
ATOM 1347 C CA . MET A 1 168 ? 0.120 7.627 -14.352 1.00 94.62 168 MET A CA 1
ATOM 1348 C C . MET A 1 168 ? -0.327 8.069 -15.740 1.00 94.62 168 MET A C 1
ATOM 1350 O O . MET A 1 168 ? -1.271 7.503 -16.275 1.00 94.62 168 MET A O 1
ATOM 1354 N N . GLU A 1 169 ? 0.368 9.021 -16.360 1.00 94.94 169 GLU A N 1
ATOM 1355 C CA . GLU A 1 169 ? 0.087 9.439 -17.740 1.00 94.94 169 GLU A CA 1
ATOM 1356 C C . GLU A 1 169 ? 0.253 8.284 -18.740 1.00 94.94 169 GLU A C 1
ATOM 1358 O O . GLU A 1 169 ? -0.461 8.198 -19.738 1.00 94.94 169 GLU A O 1
ATOM 1363 N N . ARG A 1 170 ? 1.189 7.366 -18.472 1.00 93.88 170 ARG A N 1
ATOM 1364 C CA . ARG A 1 170 ? 1.473 6.206 -19.331 1.00 93.88 170 ARG A CA 1
ATOM 1365 C C . ARG A 1 170 ? 0.565 5.012 -19.054 1.00 93.88 170 ARG A C 1
ATOM 1367 O O . ARG A 1 170 ? 0.436 4.151 -19.928 1.00 93.88 170 ARG A O 1
ATOM 1374 N N . LEU A 1 171 ? -0.028 4.945 -17.864 1.00 92.31 171 LEU A N 1
ATOM 1375 C CA . LEU A 1 171 ? -0.776 3.790 -17.378 1.00 92.31 171 LEU A CA 1
ATOM 1376 C C . LEU A 1 171 ? -1.965 3.415 -18.285 1.00 92.31 171 LEU A C 1
ATOM 1378 O O . LEU A 1 171 ? -2.050 2.240 -18.641 1.00 92.31 171 LEU A O 1
ATOM 1382 N N . PRO A 1 172 ? -2.811 4.349 -18.774 1.00 92.44 172 PRO A N 1
ATOM 1383 C CA . PRO A 1 172 ? -3.919 3.997 -19.667 1.00 92.44 172 PRO A CA 1
ATOM 1384 C C . PRO A 1 172 ? -3.449 3.331 -20.965 1.00 92.44 172 PRO A C 1
ATOM 1386 O O . PRO A 1 172 ? -3.952 2.283 -21.364 1.00 92.44 172 PRO A O 1
ATOM 1389 N N . ALA A 1 173 ? -2.421 3.898 -21.603 1.00 92.94 173 ALA A N 1
ATOM 1390 C CA . ALA A 1 173 ? -1.870 3.350 -22.839 1.00 92.94 173 ALA A CA 1
ATOM 1391 C C . ALA A 1 173 ? -1.176 1.995 -22.617 1.00 92.94 173 ALA A C 1
ATOM 1393 O O . ALA A 1 173 ? -1.216 1.134 -23.496 1.00 92.94 173 ALA A O 1
ATOM 1394 N N . ALA A 1 174 ? -0.532 1.799 -21.462 1.00 92.25 174 ALA A N 1
ATOM 1395 C CA . ALA A 1 174 ? 0.023 0.509 -21.053 1.00 92.25 174 ALA A CA 1
ATOM 1396 C C . ALA A 1 174 ? -1.075 -0.548 -20.863 1.00 92.25 174 ALA A C 1
ATOM 1398 O O . ALA A 1 174 ? -0.956 -1.649 -21.401 1.00 92.25 174 ALA A O 1
ATOM 1399 N N . GLY A 1 175 ? -2.173 -0.184 -20.196 1.00 91.25 175 GLY A N 1
ATOM 1400 C CA . GLY A 1 175 ? -3.339 -1.047 -20.019 1.00 91.25 175 GLY A CA 1
ATOM 1401 C C . GLY A 1 175 ? -3.959 -1.480 -21.350 1.00 91.25 175 GLY A C 1
ATOM 1402 O O . GLY A 1 175 ? -4.243 -2.661 -21.541 1.00 91.25 175 GLY A O 1
ATOM 1403 N N . GLU A 1 176 ? -4.098 -0.572 -22.320 1.00 92.62 176 GLU A N 1
ATOM 1404 C CA . GLU A 1 176 ? -4.590 -0.933 -23.660 1.00 92.62 176 GLU A CA 1
ATOM 1405 C C . GLU A 1 176 ? -3.685 -1.933 -24.382 1.00 92.62 176 GLU A C 1
ATOM 1407 O O . GLU A 1 176 ? -4.169 -2.916 -24.952 1.00 92.62 176 GLU A O 1
ATOM 1412 N N . ARG A 1 177 ? -2.365 -1.721 -24.339 1.00 92.81 177 ARG A N 1
ATOM 1413 C CA . ARG A 1 177 ? -1.405 -2.654 -24.945 1.00 92.81 177 ARG A CA 1
ATOM 1414 C C . ARG A 1 177 ? -1.464 -4.028 -24.287 1.00 92.81 177 ARG A C 1
ATOM 1416 O O . ARG A 1 177 ? -1.506 -5.029 -25.004 1.00 92.81 177 ARG A O 1
ATOM 1423 N N . PHE A 1 178 ? -1.560 -4.076 -22.958 1.00 91.50 178 PHE A N 1
ATOM 1424 C CA . PHE A 1 178 ? -1.753 -5.322 -22.222 1.00 91.50 178 PHE A CA 1
ATOM 1425 C C . PHE A 1 178 ? -3.030 -6.040 -22.672 1.00 91.50 178 PHE A C 1
ATOM 1427 O O . PHE A 1 178 ? -2.969 -7.192 -23.105 1.00 91.50 178 PHE A O 1
ATOM 1434 N N . ARG A 1 179 ? -4.177 -5.346 -22.660 1.00 90.44 179 ARG A N 1
ATOM 1435 C CA . ARG A 1 179 ? -5.468 -5.918 -23.077 1.00 90.44 179 ARG A CA 1
ATOM 1436 C C . ARG A 1 179 ? -5.438 -6.423 -24.518 1.00 90.44 179 ARG A C 1
ATOM 1438 O O . ARG A 1 179 ? -5.999 -7.477 -24.806 1.00 90.44 179 ARG A O 1
ATOM 1445 N N . SER A 1 180 ? -4.792 -5.687 -25.418 1.00 89.69 180 SER A N 1
ATOM 1446 C CA . SER A 1 180 ? -4.613 -6.083 -26.817 1.00 89.69 180 SER A CA 1
ATOM 1447 C C . SER A 1 180 ? -3.749 -7.342 -26.954 1.00 89.69 180 SER A C 1
ATOM 1449 O O . SER A 1 180 ? -4.116 -8.275 -27.675 1.00 89.69 180 SER A O 1
ATOM 1451 N N . ARG A 1 181 ? -2.637 -7.429 -26.208 1.00 90.81 181 ARG A N 1
ATOM 1452 C CA . ARG A 1 181 ? -1.773 -8.618 -26.193 1.00 90.81 181 ARG A CA 1
ATOM 1453 C C . ARG A 1 181 ? -2.509 -9.850 -25.670 1.00 90.81 181 ARG A C 1
ATOM 1455 O O . ARG A 1 181 ? -2.400 -10.910 -26.280 1.00 90.81 181 ARG A O 1
ATOM 1462 N N . VAL A 1 182 ? -3.270 -9.714 -24.584 1.00 87.19 182 VAL A N 1
ATOM 1463 C CA . VAL A 1 182 ? -4.054 -10.822 -24.010 1.00 87.19 182 VAL A CA 1
ATOM 1464 C C . VAL A 1 182 ? -5.116 -11.315 -25.000 1.00 87.19 182 VAL A C 1
ATOM 1466 O O . VAL A 1 182 ? -5.190 -12.518 -25.256 1.00 87.19 182 VAL A O 1
ATOM 1469 N N . ARG A 1 183 ? -5.841 -10.392 -25.651 1.00 88.50 183 ARG A N 1
ATOM 1470 C CA . ARG A 1 183 ? -6.801 -10.709 -26.725 1.00 88.50 183 ARG A CA 1
ATOM 1471 C C . ARG A 1 183 ? -6.152 -11.429 -27.904 1.00 88.50 183 ARG A C 1
ATOM 1473 O O . ARG A 1 183 ? -6.676 -12.430 -28.380 1.00 88.50 183 ARG A O 1
ATOM 1480 N N . THR A 1 184 ? -4.980 -10.970 -28.340 1.00 87.38 184 THR A N 1
ATOM 1481 C CA . THR A 1 184 ? -4.213 -11.624 -29.417 1.00 87.38 184 THR A CA 1
ATOM 1482 C C . THR A 1 184 ? -3.770 -13.040 -29.030 1.00 87.38 184 THR A C 1
ATOM 1484 O O . THR A 1 184 ? -3.662 -13.911 -29.888 1.00 87.38 184 THR A O 1
ATOM 1487 N N . GLY A 1 185 ? -3.564 -13.297 -27.736 1.00 84.25 185 GLY A N 1
ATOM 1488 C CA . GLY A 1 185 ? -3.287 -14.625 -27.187 1.00 84.25 185 GLY A CA 1
ATOM 1489 C C . GLY A 1 185 ? -4.499 -15.563 -27.111 1.00 84.25 185 GLY A C 1
ATOM 1490 O O . GLY A 1 185 ? -4.341 -16.684 -26.639 1.00 84.25 185 GLY A O 1
ATOM 1491 N N . GLY A 1 186 ? -5.686 -15.132 -27.558 1.00 80.31 186 GLY A N 1
ATOM 1492 C CA . GLY A 1 186 ? -6.911 -15.938 -27.562 1.00 80.31 186 GLY A CA 1
ATOM 1493 C C . GLY A 1 186 ? -7.707 -15.903 -26.255 1.00 80.31 186 GLY A C 1
ATOM 1494 O O . GLY A 1 186 ? -8.620 -16.706 -26.086 1.00 80.31 186 GLY A O 1
ATOM 1495 N N . PHE A 1 187 ? -7.379 -14.990 -25.337 1.00 79.06 187 PHE A N 1
ATOM 1496 C CA . PHE A 1 187 ? -8.110 -14.804 -24.085 1.00 79.06 187 PHE A CA 1
ATOM 1497 C C . PHE A 1 187 ? -8.963 -13.538 -24.152 1.00 79.06 187 PHE A C 1
ATOM 1499 O O . PHE A 1 187 ? -8.463 -12.456 -24.465 1.00 79.06 187 PHE A O 1
ATOM 1506 N N . GLU A 1 188 ? -10.243 -13.649 -23.815 1.00 71.88 188 GLU A N 1
ATOM 1507 C CA . GLU A 1 188 ? -11.097 -12.482 -23.609 1.00 71.88 188 GLU A CA 1
ATOM 1508 C C . GLU A 1 188 ? -10.983 -12.023 -22.156 1.00 71.88 188 GLU A C 1
ATOM 1510 O O . GLU A 1 188 ? -11.206 -12.790 -21.220 1.00 71.88 188 GLU A O 1
ATOM 1515 N N . LEU A 1 189 ? -10.597 -10.761 -21.968 1.00 64.62 189 LEU A N 1
ATOM 1516 C CA . LEU A 1 189 ? -10.690 -10.108 -20.670 1.00 64.62 189 LEU A CA 1
ATOM 1517 C C . LEU A 1 189 ? -12.106 -9.555 -20.549 1.00 64.62 189 LEU A C 1
ATOM 1519 O O . LEU A 1 189 ? -12.455 -8.603 -21.245 1.00 64.62 189 LEU A O 1
ATOM 1523 N N . GLU A 1 190 ? -12.913 -10.162 -19.684 1.00 58.50 190 GLU A N 1
ATOM 1524 C CA . GLU A 1 190 ? -14.185 -9.580 -19.267 1.00 58.50 190 GLU A CA 1
ATOM 1525 C C . GLU A 1 190 ? -13.880 -8.264 -18.539 1.00 58.50 190 GLU A C 1
ATOM 1527 O O . GLU A 1 190 ? -12.983 -8.225 -17.691 1.00 58.50 190 GLU A O 1
ATOM 1532 N N . ASP A 1 191 ? -14.570 -7.180 -18.901 1.00 55.94 191 ASP A N 1
ATOM 1533 C CA . ASP A 1 191 ? -14.299 -5.810 -18.437 1.00 55.94 191 ASP A CA 1
ATOM 1534 C C . ASP A 1 191 ? -14.739 -5.608 -16.973 1.00 55.94 191 ASP A C 1
ATOM 1536 O O . ASP A 1 191 ? -15.554 -4.763 -16.626 1.00 55.94 191 ASP A O 1
ATOM 1540 N N . THR A 1 192 ? -14.209 -6.438 -16.081 1.00 48.91 192 THR A N 1
ATOM 1541 C CA . THR A 1 192 ? -14.448 -6.417 -14.635 1.00 48.91 192 THR A CA 1
ATOM 1542 C C . THR A 1 192 ? -13.583 -5.372 -13.923 1.00 48.91 192 THR A C 1
ATOM 1544 O O . THR A 1 192 ? -13.825 -5.063 -12.758 1.00 48.91 192 THR A O 1
ATOM 1547 N N . LEU A 1 193 ? -12.608 -4.774 -14.623 1.00 45.59 193 LEU A N 1
ATOM 1548 C CA . LEU A 1 193 ? -11.712 -3.731 -14.104 1.00 45.59 193 LEU A CA 1
ATOM 1549 C C . LEU A 1 193 ? -12.194 -2.294 -14.379 1.00 45.59 193 LEU A C 1
ATOM 1551 O O . LEU A 1 193 ? -11.590 -1.353 -13.865 1.00 45.59 193 LEU A O 1
ATOM 1555 N N . GLY A 1 194 ? -13.307 -2.108 -15.102 1.00 40.69 194 GLY A N 1
ATOM 1556 C CA . GLY A 1 194 ? -13.915 -0.791 -15.348 1.00 40.69 194 GLY A CA 1
ATOM 1557 C C . GLY A 1 194 ? -14.350 -0.032 -14.083 1.00 40.69 194 GLY A C 1
ATOM 1558 O O . GLY A 1 194 ? -14.647 1.154 -14.142 1.00 40.69 194 GLY A O 1
ATOM 1559 N N . HIS A 1 195 ? -14.337 -0.666 -12.906 1.00 43.88 195 HIS A N 1
ATOM 1560 C CA . HIS A 1 195 ? -14.814 -0.051 -11.666 1.00 43.88 195 HIS A CA 1
ATOM 1561 C C . HIS A 1 195 ? -13.836 0.881 -10.936 1.00 43.88 195 HIS A C 1
ATOM 1563 O O . HIS A 1 195 ? -14.259 1.560 -10.000 1.00 43.88 195 HIS A O 1
ATOM 1569 N N . PHE A 1 196 ? -12.566 0.973 -11.339 1.00 46.88 196 PHE A N 1
ATOM 1570 C CA . PHE A 1 196 ? -11.605 1.855 -10.653 1.00 46.88 196 PHE A CA 1
ATOM 1571 C C . PHE A 1 196 ? -11.310 3.160 -11.406 1.00 46.88 196 PHE A C 1
ATOM 1573 O O . PHE A 1 196 ? -10.914 4.147 -10.783 1.00 46.88 196 PHE A O 1
ATOM 1580 N N . SER A 1 197 ? -11.564 3.195 -12.718 1.00 40.25 197 SER A N 1
ATOM 1581 C CA . SER A 1 197 ? -11.366 4.372 -13.578 1.00 40.25 197 SER A CA 1
ATOM 1582 C C . SER A 1 197 ? -12.503 5.401 -13.484 1.00 40.25 197 SER A C 1
ATOM 1584 O O . SER A 1 197 ? -12.274 6.574 -13.763 1.00 40.25 197 SER A O 1
ATOM 1586 N N . ASP A 1 198 ? -13.690 4.984 -13.030 1.00 42.72 198 ASP A N 1
ATOM 1587 C CA . ASP A 1 198 ? -14.895 5.827 -12.933 1.00 42.72 198 ASP A CA 1
ATOM 1588 C C . ASP A 1 198 ? -15.054 6.561 -11.587 1.00 42.72 198 ASP A C 1
ATOM 1590 O O . ASP A 1 198 ? -16.060 7.233 -11.354 1.00 42.72 198 ASP A O 1
ATOM 1594 N N . MET A 1 199 ? -14.079 6.474 -10.674 1.00 43.50 199 MET A N 1
ATOM 1595 C CA . MET A 1 199 ? -14.146 7.253 -9.435 1.00 43.50 199 MET A CA 1
ATOM 1596 C C . MET A 1 199 ? -13.675 8.693 -9.671 1.00 43.50 199 MET A C 1
ATOM 1598 O O . MET A 1 199 ? -12.504 8.889 -10.026 1.00 43.50 199 MET A O 1
ATOM 1602 N N . PRO A 1 200 ? -14.543 9.697 -9.426 1.00 32.94 200 PRO A N 1
ATOM 1603 C CA . PRO A 1 200 ? -14.269 11.086 -9.762 1.00 32.94 200 PRO A CA 1
ATOM 1604 C C . PRO A 1 200 ? -12.960 11.573 -9.119 1.00 32.94 200 PRO A C 1
ATOM 1606 O O . PRO A 1 200 ? -12.564 11.083 -8.050 1.00 32.94 200 PRO A O 1
ATOM 1609 N N . PRO A 1 201 ? -12.264 12.538 -9.747 1.00 36.97 201 PRO A N 1
ATOM 1610 C CA . PRO A 1 201 ? -11.257 13.310 -9.038 1.00 36.97 201 PRO A CA 1
ATOM 1611 C C . PRO A 1 201 ? -11.966 13.984 -7.859 1.00 36.97 201 PRO A C 1
ATOM 1613 O O . PRO A 1 201 ? -12.999 14.624 -8.050 1.00 36.97 201 PRO A O 1
ATOM 1616 N N . ASN A 1 202 ? -11.469 13.749 -6.645 1.00 40.25 202 ASN A N 1
ATOM 1617 C CA . ASN A 1 202 ? -12.062 14.265 -5.414 1.00 40.25 202 ASN A CA 1
ATOM 1618 C C . ASN A 1 202 ? -12.393 15.764 -5.553 1.00 40.25 202 ASN A C 1
ATOM 1620 O O . ASN A 1 202 ? -11.524 16.560 -5.911 1.00 40.25 202 ASN A O 1
ATOM 1624 N N . SER A 1 203 ? -13.647 16.107 -5.255 1.00 35.12 203 SER A N 1
ATOM 1625 C CA . SER A 1 203 ? -14.062 17.415 -4.739 1.00 35.12 203 SER A CA 1
ATOM 1626 C C . SER A 1 203 ? -13.560 17.613 -3.316 1.00 35.12 203 SER A C 1
ATOM 1628 O O . SER A 1 203 ? -13.655 16.617 -2.558 1.00 35.12 203 SER A O 1
#

Sequence (203 aa):
MDVTPLIATALGGFFVLVGDLTSRVSSRRQSDRMRAIALEDAERAQLRQIERDRQLEMRQRGQRAADAIFRHLIERNVALSDVTDEQARLFALEFQRVLMFESVYILDANVRRYLQLSGEILDMAVAGELHAKSAVFAVRFNCYRWLGVAVRGEHEIPEPTDAWKVQMERLPAAGERFRSRVRTGGFELEDTLGHFSDMPPNS

Foldseek 3Di:
DDCVVVVVVVVVVVVVVVVVVVVVVVVVVVVVVVVVVVVVVVVVVVVVVVVVVVVVVLVVLLVVLLVLLVCLLPVPPDPLVPDDQVVLLVSLVVNLVSLVPSLVSQPDPVLSLLSPVLSLLSVLSNVVLDRRSLSCVQSSVQNCQQSVCSVVVHPDRDDRDPSVVVSVVSSVVSVVVSCVVCVVVVDHDDVPVVVSVPDDDDD

Radius of gyration: 34.73 Å; chains: 1; bounding box: 94×33×106 Å

Organism: NCBI:txid35754